Protein AF-J9F7F7-F1 (afdb_monomer)

Radius of gyration: 23.31 Å; Cα contacts (8 Å, |Δi|>4): 615; chains: 1; bounding box: 54×44×69 Å

Organism: Wuchereria bancrofti (NCBI:txid6293)

Nearest PDB structures (foldseek):
  7sxl-assembly1_A  TM=4.539E-01  e=1.192E+00  Plasmodium falciparum 3D7
  7sxq-assembly1_A  TM=4.021E-01  e=1.495E+00  Plasmodium falciparum 3D7
  7sxq-assembly2_B  TM=3.993E-01  e=1.874E+00  Plasmodium falciparum 3D7
  6pkh-assembly1_A-2  TM=1.827E-01  e=1.924E-02  Danio rerio

Structure (mmCIF, N/CA/C/O backbone):
data_AF-J9F7F7-F1
#
_entry.id   AF-J9F7F7-F1
#
loop_
_atom_site.group_PDB
_atom_site.id
_atom_site.type_symbol
_atom_site.label_atom_id
_atom_site.label_alt_id
_atom_site.label_comp_id
_atom_site.label_asym_id
_atom_site.label_entity_id
_atom_site.label_seq_id
_atom_site.pdbx_PDB_ins_code
_atom_site.Cartn_x
_atom_site.Cartn_y
_atom_site.Cartn_z
_atom_site.occupancy
_atom_site.B_iso_or_equiv
_atom_site.auth_seq_id
_atom_site.auth_comp_id
_atom_site.auth_asym_id
_atom_site.auth_atom_id
_atom_site.pdbx_PDB_model_num
ATOM 1 N N . MET A 1 1 ? 4.997 16.513 -24.352 1.00 60.19 1 MET A N 1
ATOM 2 C CA . MET A 1 1 ? 5.342 15.436 -25.310 1.00 60.19 1 MET A CA 1
ATOM 3 C C . MET A 1 1 ? 4.764 14.116 -24.810 1.00 60.19 1 MET A C 1
ATOM 5 O O . MET A 1 1 ? 4.708 13.943 -23.591 1.00 60.19 1 MET A O 1
ATOM 9 N N . PRO A 1 2 ? 4.278 13.230 -25.699 1.00 72.38 2 PRO A N 1
ATOM 10 C CA . PRO A 1 2 ? 3.840 11.895 -25.305 1.00 72.38 2 PRO A CA 1
ATOM 11 C C . PRO A 1 2 ? 5.013 11.086 -24.729 1.00 72.38 2 PRO A C 1
ATOM 13 O O . PRO A 1 2 ? 6.145 11.241 -25.184 1.00 72.38 2 PRO A O 1
ATOM 16 N N . ALA A 1 3 ? 4.758 10.266 -23.712 1.00 81.06 3 ALA A N 1
ATOM 17 C CA . ALA A 1 3 ? 5.740 9.363 -23.135 1.00 81.06 3 ALA A CA 1
ATOM 18 C C . ALA A 1 3 ? 6.091 8.273 -24.148 1.00 81.06 3 ALA A C 1
ATOM 20 O O . ALA A 1 3 ? 5.226 7.765 -24.864 1.00 81.06 3 ALA A O 1
ATOM 21 N N . GLN A 1 4 ? 7.371 7.925 -24.187 1.00 87.38 4 GLN A N 1
ATOM 22 C CA . GLN A 1 4 ? 7.884 6.824 -24.981 1.00 87.38 4 GLN A CA 1
ATOM 23 C C . GLN A 1 4 ? 8.602 5.875 -24.026 1.00 87.38 4 GLN A C 1
ATOM 25 O O . GLN A 1 4 ? 9.569 6.266 -23.371 1.00 87.38 4 GLN A O 1
ATOM 30 N N . CYS A 1 5 ? 8.086 4.657 -23.919 1.00 92.00 5 CYS A N 1
ATOM 31 C CA . CYS A 1 5 ? 8.563 3.638 -22.993 1.00 92.00 5 CYS A CA 1
ATOM 32 C C . CYS A 1 5 ? 9.352 2.574 -23.745 1.00 92.00 5 CYS A C 1
ATOM 34 O O . CYS A 1 5 ? 9.213 2.443 -24.960 1.00 92.00 5 CYS A O 1
ATOM 36 N N . TYR A 1 6 ? 10.189 1.829 -23.033 1.00 93.31 6 TYR A N 1
ATOM 37 C CA . TYR A 1 6 ? 11.060 0.825 -23.623 1.00 93.31 6 TYR A CA 1
ATOM 38 C C . TYR A 1 6 ? 10.629 -0.562 -23.161 1.00 93.31 6 TYR A C 1
ATOM 40 O O . TYR A 1 6 ? 10.553 -0.814 -21.962 1.00 93.31 6 TYR A O 1
ATOM 48 N N . ASN A 1 7 ? 10.360 -1.462 -24.100 1.00 94.12 7 ASN A N 1
ATOM 49 C CA . ASN A 1 7 ? 10.069 -2.856 -23.817 1.00 94.12 7 ASN A CA 1
ATOM 50 C C . ASN A 1 7 ? 11.403 -3.621 -23.697 1.00 94.12 7 ASN A C 1
ATOM 52 O O . ASN A 1 7 ? 12.124 -3.784 -24.684 1.00 94.12 7 ASN A O 1
ATOM 56 N N . PRO A 1 8 ? 11.769 -4.103 -22.496 1.00 93.44 8 PRO A N 1
ATOM 57 C CA . PRO A 1 8 ? 13.050 -4.761 -22.278 1.00 93.44 8 PRO A CA 1
ATOM 58 C C . PRO A 1 8 ? 13.093 -6.230 -22.721 1.00 93.44 8 PRO A C 1
ATOM 60 O O . PRO A 1 8 ? 14.155 -6.844 -22.605 1.00 93.44 8 PRO A O 1
ATOM 63 N N . ILE A 1 9 ? 11.969 -6.807 -23.163 1.00 92.81 9 ILE A N 1
ATOM 64 C CA . ILE A 1 9 ? 11.884 -8.193 -23.646 1.00 92.81 9 ILE A CA 1
ATOM 65 C C . ILE A 1 9 ? 12.299 -8.266 -25.116 1.00 92.81 9 ILE A C 1
ATOM 67 O O . ILE A 1 9 ? 13.125 -9.105 -25.470 1.00 92.81 9 ILE A O 1
ATOM 71 N N . ASP A 1 10 ? 11.746 -7.393 -25.957 1.00 92.19 10 ASP A N 1
ATOM 72 C CA . ASP A 1 10 ? 12.001 -7.378 -27.406 1.00 92.19 10 ASP A CA 1
ATOM 73 C C . ASP A 1 10 ? 12.904 -6.221 -27.862 1.00 92.19 10 ASP A C 1
ATOM 75 O O . ASP A 1 10 ? 13.366 -6.195 -29.003 1.00 92.19 10 ASP A O 1
ATOM 79 N N . GLY A 1 11 ? 13.203 -5.283 -26.964 1.00 90.62 11 GLY A N 1
ATOM 80 C CA . GLY A 1 11 ? 14.088 -4.157 -27.214 1.00 90.62 11 GLY A CA 1
ATOM 81 C C . GLY A 1 11 ? 13.460 -3.022 -28.022 1.00 90.62 11 GLY A C 1
ATOM 82 O O . GLY A 1 11 ? 14.196 -2.206 -28.587 1.00 90.62 11 GLY A O 1
ATOM 83 N N . THR A 1 12 ? 12.131 -2.960 -28.093 1.00 92.56 12 THR A N 1
ATOM 84 C CA . THR A 1 12 ? 11.389 -1.953 -28.861 1.00 92.56 12 THR A CA 1
ATOM 85 C C . THR A 1 12 ? 10.899 -0.787 -27.997 1.00 92.56 12 THR A C 1
ATOM 87 O O . THR A 1 12 ? 10.922 -0.831 -26.768 1.00 92.56 12 THR A O 1
ATOM 90 N N . MET A 1 13 ? 10.473 0.303 -28.643 1.00 92.38 13 MET A N 1
ATOM 91 C CA . MET A 1 13 ? 9.804 1.414 -27.962 1.00 92.38 13 MET A CA 1
ATOM 92 C C . MET A 1 13 ? 8.289 1.290 -28.130 1.00 92.38 13 MET A C 1
ATOM 94 O O . MET A 1 13 ? 7.817 1.080 -29.246 1.00 92.38 13 MET A O 1
ATOM 98 N N . TYR A 1 14 ? 7.531 1.531 -27.064 1.00 92.50 14 TYR A N 1
ATOM 99 C CA . TYR A 1 14 ? 6.069 1.529 -27.082 1.00 92.50 14 TYR A CA 1
ATOM 100 C C . TYR A 1 14 ? 5.491 2.840 -26.537 1.00 92.50 14 TYR A C 1
ATOM 102 O O . TYR A 1 14 ? 6.167 3.625 -25.860 1.00 92.50 14 TYR A O 1
ATOM 110 N N . LYS A 1 15 ? 4.224 3.097 -26.871 1.00 91.19 15 LYS A N 1
ATOM 111 C CA . LYS A 1 15 ? 3.458 4.230 -26.344 1.00 91.19 15 LYS A CA 1
ATOM 112 C C . LYS A 1 15 ? 2.452 3.698 -25.321 1.00 91.19 15 LYS A C 1
ATOM 114 O O . LYS A 1 15 ? 1.581 2.930 -25.719 1.00 91.19 15 LYS A O 1
ATOM 119 N N . PRO A 1 16 ? 2.570 4.074 -24.040 1.00 88.69 16 PRO A N 1
ATOM 120 C CA . PRO A 1 16 ? 1.633 3.647 -23.010 1.00 88.69 16 PRO A CA 1
ATOM 121 C C . PRO A 1 16 ? 0.297 4.380 -23.173 1.00 88.69 16 PRO A C 1
ATOM 123 O O . PRO A 1 16 ? 0.266 5.524 -23.640 1.00 88.69 16 PRO A O 1
ATOM 126 N N . GLU A 1 17 ? -0.790 3.759 -22.724 1.00 85.25 17 GLU A N 1
ATOM 127 C CA . GLU A 1 17 ? -2.143 4.323 -22.809 1.00 85.25 17 GLU A CA 1
ATOM 128 C C . GLU A 1 17 ? -2.267 5.628 -22.011 1.00 85.25 17 GLU A C 1
ATOM 130 O O . GLU A 1 17 ? -2.691 6.661 -22.532 1.00 85.25 17 GLU A O 1
ATOM 135 N N . HIS A 1 18 ? -1.786 5.620 -20.769 1.00 82.75 18 HIS A N 1
ATOM 136 C CA . HIS A 1 18 ? -1.907 6.751 -19.853 1.00 82.75 18 HIS A CA 1
ATOM 137 C C . HIS A 1 18 ? -0.733 7.741 -19.894 1.00 82.75 18 HIS A C 1
ATOM 139 O O . HIS A 1 18 ? -0.583 8.586 -19.015 1.00 82.75 18 HIS A O 1
ATOM 145 N N . ASN A 1 19 ? 0.083 7.714 -20.955 1.00 86.19 19 ASN A N 1
ATOM 146 C CA . ASN A 1 19 ? 1.124 8.720 -21.194 1.00 86.19 19 ASN A CA 1
ATOM 147 C C . ASN A 1 19 ? 2.210 8.803 -20.087 1.00 86.19 19 ASN A C 1
ATOM 149 O O . ASN A 1 19 ? 2.817 9.864 -19.892 1.00 86.19 19 ASN A O 1
ATOM 153 N N . TYR A 1 20 ? 2.476 7.685 -19.407 1.00 88.62 20 TYR A N 1
ATOM 154 C CA . TYR A 1 20 ? 3.574 7.446 -18.462 1.00 88.62 20 TYR A CA 1
ATOM 155 C C . TYR A 1 20 ? 4.046 5.987 -18.556 1.00 88.62 20 TYR A C 1
ATOM 157 O O . TYR A 1 20 ? 3.284 5.111 -18.971 1.00 88.62 20 TYR A O 1
ATOM 165 N N . CYS A 1 21 ? 5.293 5.712 -18.178 1.00 92.88 21 CYS A N 1
ATOM 166 C CA . CYS A 1 21 ? 5.809 4.343 -18.155 1.00 92.88 21 CYS A CA 1
ATOM 167 C C . CYS A 1 21 ? 5.777 3.787 -16.740 1.00 92.88 21 CYS A C 1
ATOM 169 O O . CYS A 1 21 ? 6.213 4.469 -15.809 1.00 92.88 21 CYS A O 1
ATOM 171 N N . ILE A 1 22 ? 5.335 2.539 -16.606 1.00 95.25 22 ILE A N 1
ATOM 172 C CA . ILE A 1 22 ? 5.314 1.821 -15.335 1.00 95.25 22 ILE A CA 1
ATOM 173 C C . ILE A 1 22 ? 6.191 0.582 -15.455 1.00 95.25 22 ILE A C 1
ATOM 175 O O . ILE A 1 22 ? 6.053 -0.170 -16.418 1.00 95.25 22 ILE A O 1
ATOM 179 N N . TYR A 1 23 ? 7.038 0.344 -14.455 1.00 95.88 23 TYR A N 1
ATOM 180 C CA . TYR A 1 23 ? 7.775 -0.910 -14.292 1.00 95.88 23 TYR A CA 1
ATOM 181 C C . TYR A 1 23 ? 7.614 -1.413 -12.862 1.00 95.88 23 TYR A C 1
ATOM 183 O O . TYR A 1 23 ? 7.630 -0.617 -11.925 1.00 95.88 23 TYR A O 1
ATOM 191 N N . GLY A 1 24 ? 7.477 -2.724 -12.678 1.00 96.06 24 GLY A N 1
ATOM 192 C CA . GLY A 1 24 ? 7.188 -3.299 -11.372 1.00 96.06 24 GLY A CA 1
ATOM 193 C C . GLY A 1 24 ? 7.775 -4.677 -11.137 1.00 96.06 24 GLY A C 1
ATOM 194 O O . GLY A 1 24 ? 7.974 -5.463 -12.066 1.00 96.06 24 GLY A O 1
ATOM 195 N N . ILE A 1 25 ? 8.029 -4.977 -9.868 1.00 95.25 25 ILE A N 1
ATOM 196 C CA . ILE A 1 25 ? 8.498 -6.281 -9.404 1.00 95.25 25 ILE A CA 1
ATOM 197 C C . ILE A 1 25 ? 7.753 -6.670 -8.130 1.00 95.25 25 ILE A C 1
ATOM 199 O O . ILE A 1 25 ? 7.662 -5.883 -7.187 1.00 95.25 25 ILE A O 1
ATOM 203 N N . LYS A 1 26 ? 7.214 -7.890 -8.092 1.00 93.44 26 LYS A N 1
ATOM 204 C CA . LYS A 1 26 ? 6.601 -8.418 -6.869 1.00 93.44 26 LYS A CA 1
ATOM 205 C C . LYS A 1 26 ? 7.670 -8.694 -5.818 1.00 93.44 26 LYS A C 1
ATOM 207 O O . LYS A 1 26 ? 8.781 -9.127 -6.148 1.00 93.44 26 LYS A O 1
ATOM 212 N N . TYR A 1 27 ? 7.323 -8.492 -4.558 1.00 88.94 27 TYR A N 1
ATOM 213 C CA . TYR A 1 27 ? 8.161 -8.862 -3.423 1.00 88.94 27 TYR A CA 1
ATOM 214 C C . TYR A 1 27 ? 7.318 -9.533 -2.344 1.00 88.94 27 TYR A C 1
ATOM 216 O O . TYR A 1 27 ? 6.095 -9.429 -2.338 1.00 88.94 27 TYR A O 1
ATOM 224 N N . TYR A 1 28 ? 7.975 -10.255 -1.443 1.00 80.94 28 TYR A N 1
ATOM 225 C CA . TYR A 1 28 ? 7.303 -10.951 -0.353 1.00 80.94 28 TYR A CA 1
ATOM 226 C C . TYR A 1 28 ? 7.587 -10.221 0.961 1.00 80.94 28 TYR A C 1
ATOM 228 O O . TYR A 1 28 ? 8.743 -10.058 1.335 1.00 80.94 28 TYR A O 1
ATOM 236 N N . HIS A 1 29 ? 6.555 -9.785 1.687 1.00 64.81 29 HIS A N 1
ATOM 237 C CA . HIS A 1 29 ? 6.748 -9.077 2.961 1.00 64.81 29 HIS A CA 1
ATOM 238 C C . HIS A 1 29 ? 7.463 -9.952 4.012 1.00 64.81 29 HIS A C 1
ATOM 240 O O . HIS A 1 29 ? 8.370 -9.492 4.702 1.00 64.81 29 HIS A O 1
ATOM 246 N N . ASN A 1 30 ? 7.107 -11.243 4.065 1.00 56.62 30 ASN A N 1
ATOM 247 C CA . ASN A 1 30 ? 7.560 -12.198 5.089 1.00 56.6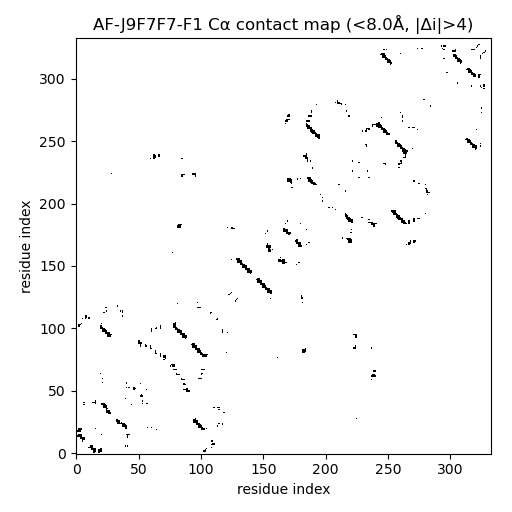2 30 ASN A CA 1
ATOM 248 C C . ASN A 1 30 ? 8.779 -13.042 4.680 1.00 56.62 30 ASN A C 1
ATOM 250 O O . ASN A 1 30 ? 9.234 -13.895 5.440 1.00 56.62 30 ASN A O 1
ATOM 254 N N . LYS A 1 31 ? 9.307 -12.847 3.468 1.00 54.06 31 LYS A N 1
ATOM 255 C CA . LYS A 1 31 ? 10.529 -13.500 2.984 1.00 54.06 31 LYS A CA 1
ATOM 256 C C . LYS A 1 31 ? 11.359 -12.435 2.297 1.00 54.06 31 LYS A C 1
ATOM 258 O O . LYS A 1 31 ? 10.861 -11.802 1.380 1.00 54.06 31 LYS A O 1
ATOM 263 N N . THR A 1 32 ? 12.617 -12.251 2.679 1.00 57.59 32 THR A N 1
ATOM 264 C CA . THR A 1 32 ? 13.562 -11.398 1.943 1.00 57.59 32 THR A CA 1
ATOM 265 C C . THR A 1 32 ? 13.728 -11.943 0.523 1.00 57.59 32 THR A C 1
ATOM 267 O O . THR A 1 32 ? 14.563 -12.802 0.255 1.00 57.59 32 THR A O 1
ATOM 270 N N . GLY A 1 33 ? 12.867 -11.505 -0.393 1.00 76.00 33 GLY A N 1
ATOM 271 C CA . GLY A 1 33 ? 12.731 -12.129 -1.696 1.00 76.00 33 GLY A CA 1
ATOM 272 C C . GLY A 1 33 ? 11.882 -11.302 -2.646 1.00 76.00 33 GLY A C 1
ATOM 273 O O . GLY A 1 33 ? 10.877 -10.701 -2.271 1.00 76.00 33 GLY A O 1
ATOM 274 N N . PHE A 1 34 ? 12.307 -11.312 -3.901 1.00 87.88 34 PHE A N 1
ATOM 275 C CA . PHE A 1 34 ? 11.604 -10.713 -5.024 1.00 87.88 34 PHE A CA 1
ATOM 276 C C . PHE A 1 34 ? 11.243 -11.810 -6.009 1.00 87.88 34 PHE A C 1
ATOM 278 O O . PHE A 1 34 ? 11.997 -12.775 -6.157 1.00 87.88 34 PHE A O 1
ATOM 285 N N . ASP A 1 35 ? 10.143 -11.624 -6.725 1.00 88.56 35 ASP A N 1
ATOM 286 C CA . ASP A 1 35 ? 9.863 -12.450 -7.889 1.00 88.56 35 ASP A CA 1
ATOM 287 C C . ASP A 1 35 ? 10.886 -12.169 -9.009 1.00 88.56 35 ASP A C 1
ATOM 289 O O . ASP A 1 35 ? 11.565 -11.136 -9.057 1.00 88.56 35 ASP A O 1
ATOM 293 N N . ASN A 1 36 ? 11.010 -13.118 -9.925 1.00 88.75 36 ASN A N 1
ATOM 294 C CA . ASN A 1 36 ? 11.801 -13.030 -11.138 1.00 88.75 36 ASN A CA 1
ATOM 295 C C . ASN A 1 36 ? 10.965 -12.554 -12.330 1.00 88.75 36 ASN A C 1
ATOM 297 O O . ASN A 1 36 ? 11.409 -12.710 -13.460 1.00 88.75 36 ASN A O 1
ATOM 301 N N . VAL A 1 37 ? 9.784 -11.979 -12.124 1.00 94.06 37 VAL A N 1
ATOM 302 C CA . VAL A 1 37 ? 8.975 -11.384 -13.194 1.00 94.06 37 VAL A CA 1
ATOM 303 C C . VAL A 1 37 ? 9.106 -9.864 -13.143 1.00 94.06 37 VAL A C 1
ATOM 305 O O . VAL A 1 37 ? 9.020 -9.260 -12.076 1.00 94.06 37 VAL A O 1
ATOM 308 N N . LEU A 1 38 ? 9.358 -9.254 -14.305 1.00 95.94 38 LEU A N 1
ATOM 309 C CA . LEU A 1 38 ? 9.313 -7.804 -14.485 1.00 95.94 38 LEU A CA 1
ATOM 310 C C . LEU A 1 38 ? 8.017 -7.471 -15.214 1.00 95.94 38 LEU A C 1
ATOM 312 O O . LEU A 1 38 ? 7.840 -7.910 -16.346 1.00 95.94 38 LEU A O 1
ATOM 316 N N . TYR A 1 39 ? 7.172 -6.673 -14.582 1.00 96.75 39 TYR A N 1
ATOM 317 C CA . TYR A 1 39 ? 5.938 -6.167 -15.167 1.00 96.75 39 TYR A CA 1
ATOM 318 C C . TYR A 1 39 ? 6.182 -4.773 -15.733 1.00 96.75 39 TYR A C 1
ATOM 320 O O . TYR A 1 39 ? 6.929 -3.993 -15.139 1.00 96.75 39 TYR A O 1
ATOM 328 N N . PHE A 1 40 ? 5.556 -4.455 -16.861 1.00 95.75 40 PHE A N 1
ATOM 329 C CA . PHE A 1 40 ? 5.575 -3.117 -17.443 1.00 95.75 40 PHE A CA 1
ATOM 330 C C . PHE A 1 40 ? 4.336 -2.896 -18.311 1.00 95.75 40 PHE A C 1
ATOM 332 O O . PHE A 1 40 ? 3.819 -3.850 -18.884 1.00 95.75 40 PHE A O 1
ATOM 339 N N . ASN A 1 41 ? 3.844 -1.658 -18.387 1.00 95.00 41 ASN A N 1
ATOM 340 C CA . ASN A 1 41 ? 2.543 -1.312 -18.984 1.00 95.00 41 ASN A CA 1
ATOM 341 C C . ASN A 1 41 ? 2.538 -1.260 -20.527 1.00 95.00 41 ASN A C 1
ATOM 343 O O . ASN A 1 41 ? 1.976 -0.349 -21.132 1.00 95.00 41 ASN A O 1
ATOM 347 N N . ASP A 1 42 ? 3.203 -2.218 -21.173 1.00 93.81 42 ASP A N 1
ATOM 348 C CA . ASP A 1 42 ? 3.068 -2.436 -22.614 1.00 93.81 42 ASP A CA 1
ATOM 349 C C . ASP A 1 42 ? 1.815 -3.285 -22.881 1.00 93.81 42 ASP A C 1
ATOM 351 O O . ASP A 1 42 ? 1.611 -4.332 -22.259 1.00 93.81 42 ASP A O 1
ATOM 355 N N . GLN A 1 43 ? 0.982 -2.859 -23.830 1.00 88.81 43 GLN A N 1
ATOM 356 C CA . GLN A 1 43 ? -0.194 -3.617 -24.262 1.00 88.81 43 GLN A CA 1
ATOM 357 C C . GLN A 1 43 ? 0.192 -4.968 -24.888 1.00 88.81 43 GLN A C 1
ATOM 359 O O . GLN A 1 43 ? -0.572 -5.928 -24.789 1.00 88.81 43 GLN A O 1
ATOM 364 N N . ASN A 1 44 ? 1.388 -5.061 -25.482 1.00 90.75 44 ASN A N 1
ATOM 365 C CA . ASN A 1 44 ? 1.917 -6.289 -26.081 1.00 90.75 44 ASN A CA 1
ATOM 366 C C . ASN A 1 44 ? 2.624 -7.210 -25.075 1.00 90.75 44 ASN A C 1
ATOM 368 O O . ASN A 1 44 ? 3.022 -8.319 -25.437 1.00 90.75 44 ASN A O 1
ATOM 372 N N . TYR A 1 45 ? 2.797 -6.784 -23.818 1.00 93.44 45 TYR A N 1
ATOM 373 C CA . TYR A 1 45 ? 3.344 -7.654 -22.781 1.00 93.44 45 TYR A CA 1
ATOM 374 C C . TYR A 1 45 ? 2.447 -8.899 -22.622 1.00 93.44 45 TYR A C 1
ATOM 376 O O . TYR A 1 45 ? 1.220 -8.782 -22.699 1.00 93.44 45 TYR A O 1
ATOM 384 N N . PRO A 1 46 ? 3.006 -10.108 -22.409 1.00 93.31 46 PRO A N 1
ATOM 385 C CA . PRO A 1 46 ? 2.239 -11.354 -22.342 1.00 93.31 46 PRO A CA 1
ATOM 386 C C . PRO A 1 46 ? 1.437 -11.486 -21.033 1.00 93.31 46 PRO A C 1
ATOM 388 O O . PRO A 1 46 ? 1.635 -12.417 -20.253 1.00 93.31 46 PRO A O 1
ATOM 391 N N . TRP A 1 47 ? 0.489 -10.573 -20.801 1.00 94.06 47 TRP A N 1
ATOM 392 C CA . TRP A 1 47 ? -0.370 -10.499 -19.615 1.00 94.06 47 TRP A CA 1
ATOM 393 C C . TRP A 1 47 ? -1.141 -11.796 -19.356 1.00 94.06 47 TRP A C 1
ATOM 395 O O . TRP A 1 47 ? -1.320 -12.184 -18.209 1.00 94.06 47 TRP A O 1
ATOM 405 N N . HIS A 1 48 ? -1.535 -12.506 -20.416 1.00 91.94 48 HIS A N 1
ATOM 406 C CA . HIS A 1 48 ? -2.240 -13.789 -20.325 1.00 91.94 48 HIS A CA 1
ATOM 407 C C . HIS A 1 48 ? -1.413 -14.909 -19.668 1.00 91.94 48 HIS A C 1
ATOM 409 O O . HIS A 1 48 ? -1.983 -15.903 -19.228 1.00 91.94 48 HIS A O 1
ATOM 415 N N . GLN A 1 49 ? -0.085 -14.769 -19.609 1.00 92.69 49 GLN A N 1
ATOM 416 C CA . GLN A 1 49 ? 0.819 -15.734 -18.970 1.00 92.69 49 GLN A CA 1
ATOM 417 C C . GLN A 1 49 ? 1.132 -15.369 -17.517 1.00 92.69 49 GLN A C 1
ATOM 419 O O . GLN A 1 49 ? 1.838 -16.114 -16.841 1.00 92.69 49 GLN A O 1
ATOM 424 N N . GLN A 1 50 ? 0.654 -14.216 -17.047 1.00 94.38 50 GLN A N 1
ATOM 425 C CA . GLN A 1 50 ? 0.965 -13.698 -15.724 1.00 94.38 50 GLN A CA 1
ATOM 426 C C . GLN A 1 50 ? -0.217 -13.834 -14.766 1.00 94.38 50 GLN A C 1
ATOM 428 O O . GLN A 1 50 ? -1.375 -13.961 -15.156 1.00 94.38 50 GLN A O 1
ATOM 433 N N . ASP A 1 51 ? 0.090 -13.769 -13.476 1.00 93.25 51 ASP A N 1
ATOM 434 C CA . ASP A 1 51 ? -0.891 -13.773 -12.392 1.00 93.25 51 ASP A CA 1
ATOM 435 C C . ASP A 1 51 ? -1.499 -12.392 -12.111 1.00 93.25 51 ASP A C 1
ATOM 437 O O . ASP A 1 51 ? -2.355 -12.275 -11.245 1.00 93.25 51 ASP A O 1
ATOM 441 N N . ILE A 1 52 ? -1.082 -11.351 -12.831 1.00 94.81 52 ILE A N 1
ATOM 442 C CA . ILE A 1 52 ? -1.575 -9.976 -12.714 1.00 94.81 52 ILE A CA 1
ATOM 443 C C . ILE A 1 52 ? -2.103 -9.542 -14.081 1.00 94.81 52 ILE A C 1
ATOM 445 O O . ILE A 1 52 ? -1.481 -9.825 -15.101 1.00 94.81 52 ILE A O 1
ATOM 449 N N . THR A 1 53 ? -3.230 -8.829 -14.104 1.00 94.75 53 THR A N 1
ATOM 450 C CA . THR A 1 53 ? -3.780 -8.249 -15.338 1.00 94.75 53 THR A CA 1
ATOM 451 C C . THR A 1 53 ? -3.199 -6.861 -15.609 1.00 94.75 53 THR A C 1
ATOM 453 O O . THR A 1 53 ? -2.837 -6.149 -14.672 1.00 94.75 53 THR A O 1
ATOM 456 N N . HIS A 1 54 ? -3.187 -6.437 -16.878 1.00 94.56 54 HIS A N 1
ATOM 457 C CA . HIS A 1 54 ? -2.774 -5.079 -17.260 1.00 94.56 54 HIS A CA 1
ATOM 458 C C . HIS A 1 54 ? -3.525 -4.006 -16.455 1.00 94.56 54 HIS A C 1
ATOM 460 O O . HIS A 1 54 ? -2.920 -3.112 -15.873 1.00 94.56 54 HIS A O 1
ATOM 466 N N . LYS A 1 55 ? -4.848 -4.170 -16.336 1.00 93.56 55 LYS A N 1
ATOM 467 C CA . LYS A 1 55 ? -5.728 -3.239 -15.625 1.00 93.56 55 LYS A CA 1
ATOM 468 C C . LYS A 1 55 ? -5.389 -3.116 -14.141 1.00 93.56 55 LYS A C 1
ATOM 470 O O . LYS A 1 55 ? -5.325 -2.004 -13.631 1.00 93.56 55 LYS A O 1
ATOM 475 N N . GLU A 1 56 ? -5.193 -4.232 -13.434 1.00 94.25 56 GLU A N 1
ATOM 476 C CA . GLU A 1 56 ? -4.833 -4.167 -12.010 1.00 94.25 56 GLU A CA 1
ATOM 477 C C . GLU A 1 56 ? -3.422 -3.595 -11.813 1.00 94.25 56 GLU A C 1
ATOM 479 O O . GLU A 1 56 ? -3.184 -2.905 -10.824 1.00 94.25 56 G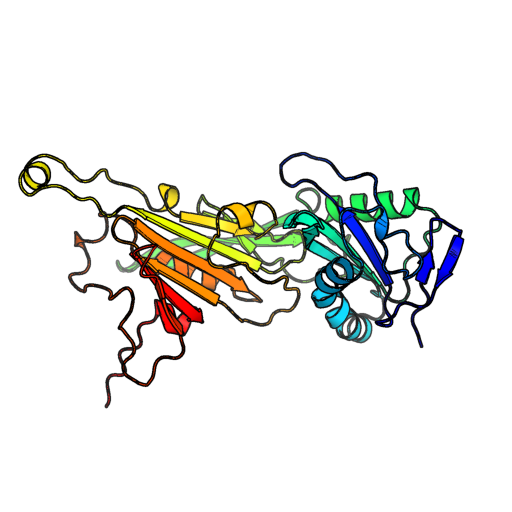LU A O 1
ATOM 484 N N . PHE A 1 57 ? -2.506 -3.810 -12.765 1.00 95.00 57 PHE A N 1
ATOM 485 C CA . PHE A 1 57 ? -1.160 -3.235 -12.724 1.00 95.00 57 PHE A CA 1
ATOM 486 C C . PHE A 1 57 ? -1.169 -1.710 -12.853 1.00 95.00 57 PHE A C 1
ATOM 488 O O . PHE A 1 57 ? -0.555 -1.020 -12.036 1.00 95.00 57 PHE A O 1
ATOM 495 N N . GLU A 1 58 ? -1.903 -1.177 -13.829 1.00 93.12 58 GLU A N 1
ATOM 496 C CA . GLU A 1 58 ? -2.042 0.272 -13.998 1.00 93.12 58 GLU A CA 1
ATOM 497 C C . GLU A 1 58 ? -2.825 0.907 -12.848 1.00 93.12 58 GLU A C 1
ATOM 499 O O . GLU A 1 58 ? -2.385 1.912 -12.295 1.00 93.12 58 GLU A O 1
ATOM 504 N N . LYS A 1 59 ? -3.923 0.278 -12.411 1.00 92.44 59 LYS A N 1
ATOM 505 C CA . LYS A 1 59 ? -4.710 0.725 -11.253 1.00 92.44 59 LYS A CA 1
ATOM 506 C C . LYS A 1 59 ? -3.873 0.809 -9.984 1.00 92.44 59 LYS A C 1
ATOM 508 O O . LYS A 1 59 ? -4.045 1.756 -9.223 1.00 92.44 59 LYS A O 1
ATOM 513 N N . ALA A 1 60 ? -2.989 -0.165 -9.747 1.00 92.12 60 ALA A N 1
ATOM 514 C CA . ALA A 1 60 ? -2.064 -0.087 -8.630 1.00 92.12 60 ALA A CA 1
ATOM 515 C C . ALA A 1 60 ? -1.205 1.169 -8.786 1.00 92.12 60 ALA A C 1
ATOM 517 O O . ALA A 1 60 ? -1.261 2.032 -7.927 1.00 92.12 60 ALA A O 1
ATOM 518 N N . ALA A 1 61 ? -0.479 1.319 -9.899 1.00 91.50 61 ALA A N 1
ATOM 519 C CA . ALA A 1 61 ? 0.457 2.424 -10.142 1.00 91.50 61 ALA A CA 1
ATOM 520 C C . ALA A 1 61 ? -0.165 3.830 -10.228 1.00 91.50 61 ALA A C 1
ATOM 522 O O . ALA A 1 61 ? 0.551 4.816 -10.042 1.00 91.50 61 ALA A O 1
ATOM 523 N N . GLN A 1 62 ? -1.463 3.932 -10.503 1.00 89.50 62 GLN A N 1
ATOM 524 C CA . GLN A 1 62 ? -2.139 5.189 -10.808 1.00 89.50 62 GLN A CA 1
ATOM 525 C C . GLN A 1 62 ? -1.940 6.293 -9.751 1.00 89.50 62 GLN A C 1
ATOM 527 O O . GLN A 1 62 ? -1.509 7.375 -10.149 1.00 89.50 62 GLN A O 1
ATOM 532 N N . PRO A 1 63 ? -2.125 6.062 -8.432 1.00 86.69 63 PRO A N 1
ATOM 533 C CA . PRO A 1 63 ? -1.937 7.112 -7.430 1.00 86.69 63 PRO A CA 1
ATOM 534 C C . PRO A 1 63 ? -0.523 7.708 -7.429 1.00 86.69 63 PRO A C 1
ATOM 536 O O . PRO A 1 63 ? -0.363 8.891 -7.152 1.00 86.69 63 PRO A O 1
ATOM 539 N N . LEU A 1 64 ? 0.503 6.912 -7.761 1.00 86.19 64 LEU A N 1
ATOM 540 C CA . LEU A 1 64 ? 1.875 7.405 -7.912 1.00 86.19 64 LEU A CA 1
ATOM 541 C C . LEU A 1 64 ? 2.039 8.222 -9.200 1.00 86.19 64 LEU A C 1
ATOM 543 O O . LEU A 1 64 ? 2.688 9.267 -9.213 1.00 86.19 64 LEU A O 1
ATOM 547 N N . CYS A 1 65 ? 1.501 7.712 -10.306 1.00 87.25 65 CYS A N 1
ATOM 548 C CA . CYS A 1 65 ? 1.663 8.318 -11.621 1.00 87.25 65 CYS A CA 1
ATOM 549 C C . CYS A 1 65 ? 0.902 9.638 -11.776 1.00 87.25 65 CYS A C 1
ATOM 551 O O . CYS A 1 65 ? 1.383 10.525 -12.483 1.00 87.25 65 CYS A O 1
ATOM 553 N N . ASP A 1 66 ? -0.237 9.790 -11.101 1.00 84.31 66 ASP A N 1
ATOM 554 C CA . ASP A 1 66 ? -1.000 11.040 -11.078 1.00 84.31 66 ASP A CA 1
ATOM 555 C C . ASP A 1 66 ? -0.163 12.182 -10.466 1.00 84.31 66 ASP A C 1
ATOM 557 O O . ASP A 1 66 ? -0.150 13.303 -10.983 1.00 84.31 66 ASP A O 1
ATOM 561 N N . ASP A 1 67 ? 0.639 11.875 -9.441 1.00 78.19 67 ASP A N 1
ATOM 562 C CA . ASP A 1 67 ? 1.509 12.846 -8.769 1.00 78.19 67 ASP A CA 1
ATOM 563 C C . ASP A 1 67 ? 2.796 13.157 -9.556 1.00 78.19 67 ASP A C 1
ATOM 565 O O . ASP A 1 67 ? 3.420 14.198 -9.331 1.00 78.19 67 ASP A O 1
ATOM 569 N N . LEU A 1 68 ? 3.181 12.322 -10.533 1.00 77.56 68 LEU A N 1
ATOM 570 C CA . LEU A 1 68 ? 4.375 12.533 -11.367 1.00 77.56 68 LEU A CA 1
ATOM 571 C C . LEU A 1 68 ? 4.321 13.870 -12.118 1.00 77.56 68 LEU A C 1
ATOM 573 O O . LEU A 1 68 ? 5.344 14.537 -12.268 1.00 77.56 68 LEU A O 1
ATOM 577 N N . GLY A 1 69 ? 3.133 14.279 -12.577 1.00 69.56 69 GLY A N 1
ATOM 578 C CA . GLY A 1 69 ? 2.946 15.552 -13.278 1.00 69.56 69 GLY A CA 1
ATOM 579 C C . GLY A 1 69 ? 3.227 16.765 -12.389 1.00 69.56 69 GLY A C 1
ATOM 580 O O . GLY A 1 69 ? 3.859 17.720 -12.838 1.00 69.56 69 GLY A O 1
ATOM 581 N N . ILE A 1 70 ? 2.809 16.698 -11.123 1.00 69.81 70 ILE A N 1
ATOM 582 C CA . ILE A 1 70 ? 3.056 17.736 -10.114 1.00 69.81 70 ILE A CA 1
ATOM 583 C C . ILE A 1 70 ? 4.540 17.733 -9.725 1.00 69.81 70 ILE A C 1
ATOM 585 O O . ILE A 1 70 ? 5.183 18.784 -9.695 1.00 69.81 70 ILE A O 1
ATOM 589 N N . TYR A 1 71 ? 5.113 16.548 -9.496 1.00 66.25 71 TYR A N 1
ATOM 590 C CA . TYR A 1 71 ? 6.518 16.395 -9.115 1.00 66.25 71 TYR A CA 1
ATOM 591 C C . TYR A 1 71 ? 7.477 16.923 -10.183 1.00 66.25 71 TYR A C 1
ATOM 593 O O . TYR A 1 71 ? 8.399 17.664 -9.852 1.00 66.25 71 TYR A O 1
ATOM 601 N N . ALA A 1 72 ? 7.236 16.606 -11.458 1.00 63.66 72 ALA A N 1
ATOM 602 C CA . ALA A 1 72 ? 8.075 17.058 -12.568 1.00 63.66 72 ALA A CA 1
ATOM 603 C C . ALA A 1 72 ? 8.053 18.588 -12.748 1.00 63.66 72 ALA A C 1
ATOM 605 O O . ALA A 1 72 ? 9.028 19.171 -13.224 1.00 63.66 72 ALA A O 1
ATOM 606 N N . GLN A 1 73 ? 6.956 19.253 -12.363 1.00 63.72 73 GLN A N 1
ATOM 607 C CA . GLN A 1 73 ? 6.849 20.715 -12.392 1.00 63.72 73 GLN A CA 1
ATOM 608 C C . GLN A 1 73 ? 7.607 21.378 -11.236 1.00 63.72 73 GLN A C 1
ATOM 610 O O . GLN A 1 73 ? 8.252 22.404 -11.443 1.00 63.72 73 GLN A O 1
ATOM 615 N N . LEU A 1 74 ? 7.540 20.798 -10.034 1.00 61.81 74 LEU A N 1
ATOM 616 C CA . LEU A 1 74 ? 8.182 21.342 -8.831 1.00 61.81 74 LEU A CA 1
ATOM 617 C C . LEU A 1 74 ? 9.675 21.005 -8.749 1.00 61.81 74 LEU A C 1
ATOM 619 O O . LEU A 1 74 ? 10.460 21.790 -8.226 1.00 61.81 74 LEU A O 1
ATOM 623 N N . ASN A 1 75 ? 10.071 19.856 -9.292 1.00 58.78 75 ASN A N 1
ATOM 624 C CA . ASN A 1 75 ? 11.433 19.355 -9.273 1.00 58.78 75 ASN A CA 1
ATOM 625 C C . ASN A 1 75 ? 11.857 18.919 -10.679 1.00 58.78 75 ASN A C 1
ATOM 627 O O . ASN A 1 75 ? 11.806 17.740 -11.026 1.00 58.78 75 ASN A O 1
ATOM 631 N N . SER A 1 76 ? 12.356 19.867 -11.473 1.00 50.94 76 SER A N 1
ATOM 632 C CA . SER A 1 76 ? 12.772 19.654 -12.872 1.00 50.94 76 SER A CA 1
ATOM 633 C C . SER A 1 76 ? 13.851 18.576 -13.088 1.00 50.94 76 SER A C 1
ATOM 635 O O . SER A 1 76 ? 14.117 18.189 -14.226 1.00 50.94 76 SER A O 1
ATOM 637 N N . GLN A 1 77 ? 14.473 18.080 -12.012 1.00 56.53 77 GLN A N 1
ATOM 638 C CA . GLN A 1 77 ? 15.482 17.019 -12.030 1.00 56.53 77 GLN A CA 1
ATOM 639 C C . GLN A 1 77 ? 14.913 15.607 -11.782 1.00 56.53 77 GLN A C 1
ATOM 641 O O . GLN A 1 77 ? 15.576 14.635 -12.147 1.00 56.53 77 GLN A O 1
ATOM 646 N N . TYR A 1 78 ? 13.703 15.464 -11.217 1.00 61.19 78 TYR A N 1
ATOM 647 C CA . TYR A 1 78 ? 13.121 14.162 -10.850 1.00 61.19 78 TYR A CA 1
ATOM 648 C C . TYR A 1 78 ? 11.893 13.848 -11.703 1.00 61.19 78 TYR A C 1
ATOM 650 O O . TYR A 1 78 ? 10.797 14.346 -11.482 1.00 61.19 78 TYR A O 1
ATOM 658 N N . ASN A 1 79 ? 12.100 12.970 -12.683 1.00 71.25 79 ASN A N 1
ATOM 659 C CA . ASN A 1 79 ? 11.080 12.500 -13.622 1.00 71.25 79 ASN A CA 1
ATOM 660 C C . ASN A 1 79 ? 10.707 11.032 -13.379 1.00 71.25 79 ASN A C 1
ATOM 662 O O . ASN A 1 79 ? 10.271 10.319 -14.283 1.00 71.25 79 ASN A O 1
ATOM 666 N N . THR A 1 80 ? 10.976 10.535 -12.178 1.00 80.94 80 THR A N 1
ATOM 667 C CA . THR A 1 80 ? 10.769 9.148 -11.781 1.00 80.94 80 THR A CA 1
ATOM 668 C C . THR A 1 80 ? 10.327 9.131 -10.329 1.00 80.94 80 THR A C 1
ATOM 670 O O . THR A 1 80 ? 10.896 9.836 -9.508 1.00 80.94 80 THR A O 1
ATOM 673 N N . LEU A 1 81 ? 9.313 8.332 -10.028 1.00 84.62 81 LEU A N 1
ATOM 674 C CA . LEU A 1 81 ? 8.808 8.099 -8.685 1.00 84.62 81 LEU A CA 1
ATOM 675 C C . LEU A 1 81 ? 8.789 6.599 -8.418 1.00 84.62 81 LEU A C 1
ATOM 677 O O . LEU A 1 81 ? 8.616 5.799 -9.339 1.00 84.62 81 LEU A O 1
ATOM 681 N N . TYR A 1 82 ? 8.953 6.226 -7.153 1.00 86.75 82 TYR A N 1
ATOM 682 C CA . TYR A 1 82 ? 8.940 4.838 -6.704 1.00 86.75 82 TYR A CA 1
ATOM 683 C C . TYR A 1 82 ? 8.016 4.688 -5.509 1.00 86.75 82 TYR A C 1
ATOM 685 O O . TYR A 1 82 ? 8.035 5.534 -4.612 1.00 86.75 82 TYR A O 1
ATOM 693 N N . TYR A 1 83 ? 7.277 3.586 -5.457 1.00 86.69 83 TYR A N 1
ATOM 694 C CA . TYR A 1 83 ? 6.445 3.260 -4.306 1.00 86.69 83 TYR A CA 1
ATOM 695 C C . TYR A 1 83 ? 6.089 1.766 -4.271 1.00 86.69 83 TYR A C 1
ATOM 697 O O . TYR A 1 83 ? 6.273 1.059 -5.264 1.00 86.69 83 TYR A O 1
ATOM 705 N N . ALA A 1 84 ? 5.608 1.262 -3.134 1.00 88.62 84 ALA A N 1
ATOM 706 C CA . ALA A 1 84 ? 5.023 -0.076 -3.059 1.00 88.62 84 ALA A CA 1
ATOM 707 C C . ALA A 1 84 ? 3.500 -0.019 -3.002 1.00 88.62 84 ALA A C 1
ATOM 709 O O . ALA A 1 84 ? 2.926 0.860 -2.375 1.00 88.62 84 ALA A O 1
ATOM 710 N N . ALA A 1 85 ? 2.859 -1.015 -3.588 1.00 90.50 85 ALA A N 1
ATOM 711 C CA . ALA A 1 85 ? 1.425 -1.235 -3.529 1.00 90.50 85 ALA A CA 1
ATOM 712 C C . ALA A 1 85 ? 1.127 -2.707 -3.287 1.00 90.50 85 ALA A C 1
ATOM 714 O O . ALA A 1 85 ? 1.990 -3.564 -3.458 1.00 90.50 85 ALA A O 1
ATOM 715 N N . TRP A 1 86 ? -0.128 -2.998 -2.976 1.00 89.75 86 TRP A N 1
ATOM 716 C CA . TRP A 1 86 ? -0.695 -4.324 -3.169 1.00 89.75 86 TRP A CA 1
ATOM 717 C C . TRP A 1 86 ? -1.421 -4.393 -4.512 1.00 89.75 86 TRP A C 1
ATOM 719 O O . TRP A 1 86 ? -1.927 -3.399 -5.030 1.00 89.75 86 TRP A O 1
ATOM 729 N N . ILE A 1 87 ? -1.510 -5.589 -5.073 1.00 91.56 87 ILE A N 1
ATOM 730 C CA . ILE A 1 87 ? -2.177 -5.835 -6.344 1.00 91.56 87 ILE A CA 1
ATOM 731 C C . ILE A 1 87 ? -2.982 -7.124 -6.284 1.00 91.56 87 ILE A C 1
ATOM 733 O O . ILE A 1 87 ? -2.522 -8.125 -5.730 1.00 91.56 87 ILE A O 1
ATOM 737 N N . MET A 1 88 ? -4.188 -7.092 -6.851 1.00 91.38 88 MET A N 1
ATOM 738 C CA . MET A 1 88 ? -5.042 -8.268 -6.956 1.00 91.38 88 MET A CA 1
ATOM 739 C C . MET A 1 88 ? -4.569 -9.158 -8.109 1.00 91.38 88 MET A C 1
ATOM 741 O O . MET A 1 88 ? -4.381 -8.702 -9.240 1.00 91.38 88 MET A O 1
ATOM 745 N N . THR A 1 89 ? -4.381 -10.440 -7.818 1.00 92.50 89 THR A N 1
ATOM 746 C CA . THR A 1 89 ? -4.022 -11.457 -8.802 1.00 92.50 89 THR A CA 1
ATOM 747 C C . THR A 1 89 ? -5.258 -12.009 -9.507 1.00 92.50 89 THR A C 1
ATOM 749 O O . THR A 1 89 ? -6.384 -11.899 -9.021 1.00 92.50 89 THR A O 1
ATOM 752 N N . THR A 1 90 ? -5.055 -12.714 -10.616 1.00 92.75 90 THR A N 1
ATOM 753 C CA . THR A 1 90 ? -6.110 -13.457 -11.324 1.00 92.75 90 THR A CA 1
ATOM 754 C C . THR A 1 90 ? -6.735 -14.582 -10.492 1.00 92.75 90 THR A C 1
ATOM 756 O O . THR A 1 90 ? -7.775 -15.113 -10.871 1.00 92.75 90 THR A O 1
ATOM 759 N N . LYS A 1 91 ? -6.132 -14.939 -9.349 1.00 92.69 91 LYS A N 1
ATOM 760 C CA . LYS A 1 91 ? -6.670 -15.904 -8.378 1.00 92.69 91 LYS A CA 1
ATOM 761 C C . LYS A 1 91 ? -7.425 -15.240 -7.220 1.00 92.69 91 LYS A C 1
ATOM 763 O O . LYS A 1 91 ? -7.704 -15.915 -6.235 1.00 92.69 91 LYS A O 1
ATOM 768 N N . ASN A 1 92 ? -7.733 -13.943 -7.313 1.00 88.25 92 ASN A N 1
ATOM 769 C CA . ASN A 1 92 ? -8.356 -13.150 -6.245 1.00 88.25 92 ASN A CA 1
ATOM 770 C C . ASN A 1 92 ? -7.554 -13.161 -4.931 1.00 88.25 92 ASN A C 1
ATOM 772 O O . ASN A 1 92 ? -8.119 -13.101 -3.842 1.00 88.25 92 ASN A O 1
ATOM 776 N N . THR A 1 93 ? -6.227 -13.242 -5.031 1.00 89.00 93 THR A N 1
ATOM 777 C CA . THR A 1 93 ? -5.314 -13.048 -3.896 1.00 89.00 93 THR A CA 1
ATOM 778 C C . THR A 1 93 ? -4.596 -11.713 -4.037 1.00 89.00 93 THR A C 1
ATOM 780 O O . THR A 1 93 ? -4.533 -11.168 -5.136 1.00 89.00 93 THR A O 1
ATOM 783 N N . TYR A 1 94 ? -4.012 -11.201 -2.957 1.00 88.25 94 TYR A N 1
ATOM 784 C CA . TYR A 1 94 ? -3.228 -9.969 -2.995 1.00 88.25 94 TYR A CA 1
ATOM 785 C C . TYR A 1 94 ? -1.743 -10.266 -2.845 1.00 88.25 94 TYR A C 1
ATOM 787 O O . TYR A 1 94 ? -1.347 -11.082 -2.015 1.00 88.25 94 TYR A O 1
ATOM 795 N N . ASN A 1 95 ? -0.934 -9.596 -3.659 1.00 89.88 95 ASN A N 1
ATOM 796 C CA . ASN A 1 95 ? 0.522 -9.623 -3.576 1.00 89.88 95 ASN A CA 1
ATOM 797 C C . ASN A 1 95 ? 1.046 -8.202 -3.424 1.00 89.88 95 ASN A C 1
ATOM 799 O O . ASN A 1 95 ? 0.444 -7.269 -3.951 1.00 89.88 95 ASN A O 1
ATOM 803 N N . ASP A 1 96 ? 2.199 -8.043 -2.782 1.00 90.81 96 ASP A N 1
ATOM 804 C CA . ASP A 1 96 ? 2.899 -6.768 -2.797 1.00 90.81 96 ASP A CA 1
ATOM 805 C C . ASP A 1 96 ? 3.730 -6.608 -4.076 1.00 90.81 96 ASP A C 1
ATOM 807 O O . ASP A 1 96 ? 4.373 -7.542 -4.571 1.00 90.81 96 ASP A O 1
ATOM 811 N N . ILE A 1 97 ? 3.739 -5.390 -4.604 1.00 93.12 97 ILE A N 1
ATOM 812 C CA . ILE A 1 97 ? 4.479 -4.998 -5.792 1.00 93.12 97 ILE A CA 1
ATOM 813 C C . ILE A 1 97 ? 5.192 -3.674 -5.550 1.00 93.12 97 ILE A C 1
ATOM 815 O O . ILE A 1 97 ? 4.620 -2.716 -5.037 1.00 93.12 97 ILE A O 1
ATOM 819 N N . PHE A 1 98 ? 6.468 -3.620 -5.912 1.00 93.25 98 PHE A N 1
ATOM 820 C CA . PHE A 1 98 ? 7.231 -2.382 -5.926 1.00 93.25 98 PHE A CA 1
ATOM 821 C C . PHE A 1 98 ? 7.255 -1.836 -7.345 1.00 93.25 98 PHE A C 1
ATOM 823 O O . PHE A 1 98 ? 7.617 -2.554 -8.280 1.00 93.25 98 PHE A O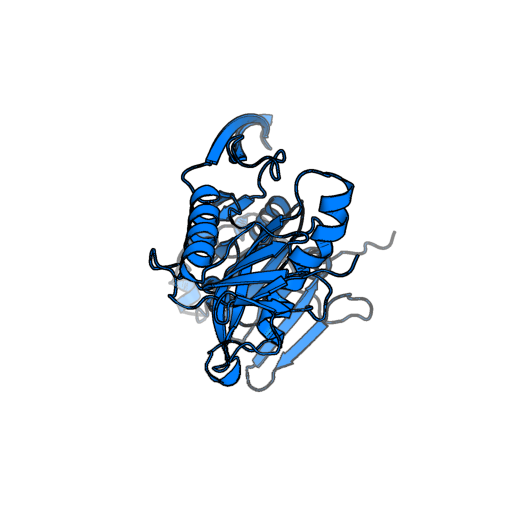 1
ATOM 830 N N . LEU A 1 99 ? 6.847 -0.583 -7.491 1.00 93.94 99 LEU A N 1
ATOM 831 C CA . LEU A 1 99 ? 6.545 0.056 -8.759 1.00 93.94 99 LEU A CA 1
ATOM 832 C C . LEU A 1 99 ? 7.370 1.324 -8.930 1.00 93.94 99 LEU A C 1
ATOM 834 O O . LEU A 1 99 ? 7.675 2.041 -7.977 1.00 93.94 99 LEU A O 1
ATOM 838 N N . LEU A 1 100 ? 7.678 1.603 -10.186 1.00 92.44 100 LEU A N 1
ATOM 839 C CA . LEU A 1 100 ? 8.271 2.836 -10.657 1.00 92.44 100 LEU A CA 1
ATOM 840 C C . LEU A 1 100 ? 7.345 3.455 -11.699 1.00 92.44 100 LEU A C 1
ATOM 842 O O . LEU A 1 100 ? 6.889 2.749 -12.598 1.00 92.44 100 LEU A O 1
ATOM 846 N N . CYS A 1 101 ? 7.123 4.764 -11.596 1.00 91.56 101 CYS A N 1
ATOM 847 C CA . CYS A 1 101 ? 6.458 5.567 -12.617 1.00 91.56 101 CYS A CA 1
ATOM 848 C C . CYS A 1 101 ? 7.409 6.648 -13.133 1.00 91.56 101 CYS A C 1
ATOM 850 O O . CYS A 1 101 ? 8.023 7.346 -12.327 1.00 91.56 101 CYS A O 1
ATOM 852 N N . CYS A 1 102 ? 7.571 6.791 -14.451 1.00 88.88 102 CYS A N 1
ATOM 853 C CA . CYS A 1 102 ? 8.563 7.713 -15.015 1.00 88.88 102 CYS A CA 1
ATOM 854 C C . CYS A 1 102 ? 8.178 8.365 -16.344 1.00 88.88 102 CYS A C 1
ATOM 856 O O . CYS A 1 102 ? 7.445 7.789 -17.156 1.00 88.88 102 CYS A O 1
ATOM 858 N N . LYS A 1 103 ? 8.718 9.577 -16.561 1.00 85.50 103 LYS A N 1
ATOM 859 C CA . LYS A 1 103 ? 8.585 10.370 -17.792 1.00 85.50 103 LYS A CA 1
ATOM 860 C C . LYS A 1 103 ? 9.542 11.588 -17.828 1.00 85.50 103 LYS A C 1
ATOM 862 O O . LYS A 1 103 ? 9.178 12.634 -17.297 1.00 85.50 103 LYS A O 1
ATOM 867 N N . PRO A 1 104 ? 10.700 11.536 -18.517 1.00 82.44 104 PRO A N 1
ATOM 868 C CA . PRO A 1 104 ? 11.322 10.374 -19.149 1.00 82.44 104 PRO A CA 1
ATOM 869 C C . PRO A 1 104 ? 11.840 9.355 -18.129 1.00 82.44 104 PRO A C 1
ATOM 871 O O . PRO A 1 104 ? 12.045 9.661 -16.958 1.00 82.44 104 PRO A O 1
ATOM 874 N N . CYS A 1 105 ? 12.069 8.137 -18.605 1.00 86.38 105 CYS A N 1
ATOM 875 C CA . CYS A 1 105 ? 12.554 7.031 -17.790 1.00 86.38 105 CYS A CA 1
ATOM 876 C C . CYS A 1 105 ? 14.079 6.918 -17.772 1.00 86.38 105 CYS A C 1
ATOM 878 O O . CYS A 1 105 ? 14.737 7.373 -18.713 1.00 86.38 105 CYS A O 1
ATOM 880 N N . PRO A 1 106 ? 14.647 6.261 -16.743 1.00 84.50 106 PRO A N 1
ATOM 881 C CA . PRO A 1 106 ? 16.055 5.892 -16.725 1.00 84.50 106 PRO A CA 1
ATOM 882 C C . PRO A 1 106 ? 16.449 5.089 -17.973 1.00 84.50 106 PRO A C 1
ATOM 884 O O . PRO A 1 106 ? 15.673 4.276 -18.478 1.00 84.50 106 PRO A O 1
ATOM 887 N N . VAL A 1 107 ? 17.677 5.288 -18.457 1.00 83.44 107 VAL A N 1
ATOM 888 C CA . VAL A 1 107 ? 18.198 4.575 -19.633 1.00 83.44 107 VAL A CA 1
ATOM 889 C C . VAL A 1 107 ? 18.579 3.148 -19.237 1.00 83.44 107 VAL A C 1
ATOM 891 O O . VAL A 1 107 ? 19.689 2.889 -18.773 1.00 83.44 107 VAL A O 1
ATOM 894 N N . VAL A 1 108 ? 17.641 2.218 -19.406 1.00 86.88 108 VAL A N 1
ATOM 895 C CA . VAL A 1 108 ? 17.757 0.820 -18.968 1.00 86.88 108 VAL A CA 1
ATOM 896 C C . VAL A 1 108 ? 17.255 -0.094 -20.076 1.00 86.88 108 VAL A C 1
ATOM 898 O O . VAL A 1 108 ? 16.147 0.092 -20.573 1.00 86.88 108 VAL A O 1
ATOM 901 N N . LYS A 1 109 ? 18.074 -1.074 -20.477 1.00 87.81 109 LYS A N 1
ATOM 902 C CA . LYS A 1 109 ? 17.856 -1.823 -21.726 1.00 87.81 109 LYS A CA 1
ATOM 903 C C . LYS A 1 109 ? 17.492 -3.288 -21.547 1.00 87.81 109 LYS A C 1
ATOM 905 O O . LYS A 1 109 ? 17.068 -3.924 -22.498 1.00 87.81 109 LYS A O 1
ATOM 910 N N . THR A 1 110 ? 17.691 -3.868 -20.370 1.00 93.75 110 THR A N 1
ATOM 911 C CA . THR A 1 110 ? 17.421 -5.299 -20.186 1.00 93.75 110 THR A CA 1
ATOM 912 C C . THR A 1 110 ? 16.502 -5.544 -19.013 1.00 93.75 110 THR A C 1
ATOM 914 O O . THR A 1 110 ? 16.481 -4.793 -18.034 1.00 93.75 110 THR A O 1
ATOM 917 N N . VAL A 1 111 ? 15.769 -6.654 -19.090 1.00 95.06 111 VAL A N 1
ATOM 918 C CA . VAL A 1 111 ? 14.900 -7.113 -18.005 1.00 95.06 111 VAL A CA 1
ATOM 919 C C . VAL A 1 111 ? 15.692 -7.253 -16.699 1.00 95.06 111 VAL A C 1
ATOM 921 O O . VAL A 1 111 ? 15.228 -6.839 -15.639 1.00 95.06 111 VAL A O 1
ATOM 924 N N . ALA A 1 112 ? 16.914 -7.790 -16.771 1.00 94.75 112 ALA A N 1
ATOM 925 C CA . ALA A 1 112 ? 17.786 -7.943 -15.610 1.00 94.75 112 ALA A CA 1
ATOM 926 C C . ALA A 1 112 ? 18.180 -6.590 -14.995 1.00 94.75 112 ALA A C 1
ATOM 928 O O . ALA A 1 112 ? 18.110 -6.438 -13.776 1.00 94.75 112 ALA A O 1
ATOM 929 N N . GLN A 1 113 ? 18.539 -5.598 -15.815 1.00 94.12 113 GLN A N 1
ATOM 930 C CA . GLN A 1 113 ? 18.891 -4.263 -15.323 1.00 94.12 113 GLN A CA 1
ATOM 931 C C . GLN A 1 113 ? 17.701 -3.571 -14.649 1.00 94.12 113 GLN A C 1
ATOM 933 O O . GLN A 1 113 ? 17.861 -3.015 -13.564 1.00 94.12 113 GLN A O 1
ATOM 938 N N . TRP A 1 114 ? 16.502 -3.664 -15.234 1.00 94.12 114 TRP A N 1
ATOM 939 C CA . TRP A 1 114 ? 15.282 -3.130 -14.622 1.00 94.12 114 TRP A CA 1
ATOM 940 C C . TRP A 1 114 ? 15.001 -3.760 -13.258 1.00 94.12 114 TRP A C 1
ATOM 942 O O . TRP A 1 114 ? 14.756 -3.048 -12.284 1.00 94.12 114 TRP A O 1
ATOM 952 N N . ARG A 1 115 ? 15.118 -5.090 -13.153 1.00 94.75 115 ARG A N 1
ATOM 953 C CA . ARG A 1 115 ? 14.976 -5.789 -11.867 1.00 94.75 115 ARG A CA 1
ATOM 954 C C . ARG A 1 115 ? 16.021 -5.326 -10.854 1.00 94.75 115 ARG A C 1
ATOM 956 O O . ARG A 1 115 ? 15.668 -5.120 -9.699 1.00 94.75 115 ARG A O 1
ATOM 963 N N . ILE A 1 116 ? 17.285 -5.164 -11.255 1.00 91.94 116 ILE A N 1
ATOM 964 C CA . ILE A 1 116 ? 18.354 -4.680 -10.364 1.00 91.94 116 ILE A CA 1
ATOM 965 C C . ILE A 1 116 ? 18.020 -3.283 -9.836 1.00 91.94 116 ILE A C 1
ATOM 967 O O . ILE A 1 116 ? 18.110 -3.063 -8.631 1.00 91.94 116 ILE A O 1
ATOM 971 N N . ILE A 1 117 ? 17.589 -2.365 -10.703 1.00 90.25 117 ILE A N 1
ATOM 972 C CA . ILE A 1 117 ? 17.240 -0.993 -10.313 1.00 90.25 117 ILE A CA 1
ATOM 973 C C . ILE A 1 117 ? 16.069 -0.979 -9.333 1.00 90.25 117 ILE A C 1
ATOM 975 O O . ILE A 1 117 ? 16.179 -0.357 -8.279 1.00 90.25 117 ILE A O 1
ATOM 979 N N . LEU A 1 118 ? 14.986 -1.704 -9.625 1.00 91.50 118 LEU 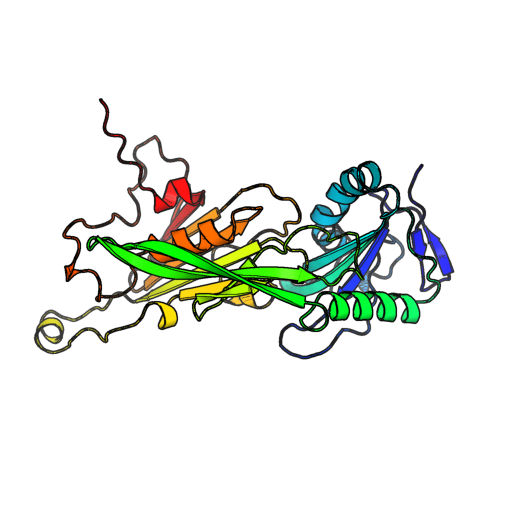A N 1
ATOM 980 C CA . LEU A 1 118 ? 13.829 -1.784 -8.729 1.00 91.50 118 LEU A CA 1
ATOM 981 C C . LEU A 1 118 ? 14.212 -2.367 -7.361 1.00 91.50 118 LEU A C 1
ATOM 983 O O . LEU A 1 118 ? 13.854 -1.802 -6.331 1.00 91.50 118 LEU A O 1
ATOM 987 N N . LYS A 1 119 ? 14.995 -3.453 -7.335 1.00 89.94 119 LYS A N 1
ATOM 988 C CA . LYS A 1 119 ? 15.469 -4.074 -6.087 1.00 89.94 119 LYS A CA 1
ATOM 989 C C . LYS A 1 119 ? 16.368 -3.133 -5.287 1.00 89.94 119 LYS A C 1
ATOM 991 O O . LYS A 1 119 ? 16.197 -3.012 -4.079 1.00 89.94 119 LYS A O 1
ATOM 996 N N . LEU A 1 120 ? 17.305 -2.455 -5.947 1.00 86.62 120 LEU A N 1
ATOM 997 C CA . LEU A 1 120 ? 18.201 -1.494 -5.306 1.00 86.62 120 LEU A CA 1
ATOM 998 C C . LEU A 1 120 ? 17.405 -0.342 -4.682 1.00 86.62 120 LEU A C 1
ATOM 1000 O O . LEU A 1 120 ? 17.622 -0.002 -3.524 1.00 86.62 120 LEU A O 1
ATOM 1004 N N . GLN A 1 121 ? 16.454 0.219 -5.426 1.00 85.38 121 GLN A N 1
ATOM 1005 C CA . GLN A 1 121 ? 15.618 1.328 -4.965 1.00 85.38 121 GLN A CA 1
ATOM 1006 C C . GLN A 1 121 ? 14.705 0.913 -3.810 1.00 85.38 121 GLN A C 1
ATOM 1008 O O . GLN A 1 121 ? 14.575 1.654 -2.838 1.00 85.38 121 GLN A O 1
ATOM 1013 N N . PHE A 1 122 ? 14.159 -0.304 -3.847 1.00 85.69 122 PHE A N 1
ATOM 1014 C CA . PHE A 1 122 ? 13.435 -0.877 -2.714 1.00 85.69 122 PHE A CA 1
ATOM 1015 C C . PHE A 1 122 ? 14.324 -0.997 -1.463 1.00 85.69 122 PHE A C 1
ATOM 1017 O O . PHE A 1 122 ? 13.922 -0.595 -0.372 1.00 85.69 122 PHE A O 1
ATOM 1024 N N . LEU A 1 123 ? 15.547 -1.523 -1.609 1.00 81.88 123 LEU A N 1
ATOM 1025 C CA . LEU A 1 123 ? 16.478 -1.718 -0.492 1.00 81.88 123 LEU A CA 1
ATOM 1026 C C . LEU A 1 123 ? 16.964 -0.398 0.113 1.00 81.88 123 LEU A C 1
ATOM 1028 O O . LEU A 1 123 ? 17.037 -0.289 1.336 1.00 81.88 123 LEU A O 1
ATOM 1032 N N . ILE A 1 124 ? 17.274 0.595 -0.727 1.00 77.19 124 ILE A N 1
ATOM 1033 C CA . ILE A 1 124 ? 17.715 1.923 -0.280 1.00 77.19 124 ILE A CA 1
ATOM 1034 C C . ILE A 1 124 ? 16.621 2.590 0.549 1.00 77.19 124 ILE A C 1
ATOM 1036 O O . ILE A 1 124 ? 16.931 3.184 1.576 1.00 77.19 124 ILE A O 1
ATOM 1040 N N . ARG A 1 125 ? 15.356 2.474 0.136 1.00 75.62 125 ARG A N 1
ATOM 1041 C CA . ARG A 1 125 ? 14.221 3.081 0.844 1.00 75.62 125 ARG A CA 1
ATOM 1042 C C . ARG A 1 125 ? 13.882 2.384 2.165 1.00 75.62 125 ARG A C 1
ATOM 1044 O O . ARG A 1 125 ? 13.291 3.003 3.045 1.00 75.62 125 ARG A O 1
ATOM 1051 N N . ARG A 1 126 ? 14.274 1.117 2.333 1.00 73.75 126 ARG A N 1
ATOM 1052 C CA . ARG A 1 126 ? 14.169 0.386 3.607 1.00 73.75 126 ARG A CA 1
ATOM 1053 C C . ARG A 1 126 ? 15.309 0.740 4.579 1.00 73.75 126 ARG A C 1
ATOM 1055 O O . ARG A 1 126 ? 16.142 1.599 4.314 1.00 73.75 126 ARG A O 1
ATOM 1062 N N . GLN A 1 127 ? 15.306 0.071 5.739 1.00 63.25 127 GLN A N 1
ATOM 1063 C CA . GLN A 1 127 ? 16.078 0.331 6.969 1.00 63.25 127 GLN A CA 1
ATOM 1064 C C . GLN A 1 127 ? 17.545 0.786 6.816 1.00 63.25 127 GLN A C 1
ATOM 1066 O O . GLN A 1 127 ? 18.065 1.425 7.725 1.00 63.25 127 GLN A O 1
ATOM 1071 N N . HIS A 1 128 ? 18.217 0.494 5.701 1.00 60.59 128 HIS A N 1
ATOM 1072 C CA . HIS A 1 128 ? 19.634 0.799 5.489 1.00 60.59 128 HIS A CA 1
ATOM 1073 C C . HIS A 1 128 ? 19.952 2.273 5.200 1.00 60.59 128 HIS A C 1
ATOM 1075 O O . HIS A 1 128 ? 21.116 2.653 5.314 1.00 60.59 128 HIS A O 1
ATOM 1081 N N . SER A 1 129 ? 18.960 3.100 4.858 1.00 66.50 129 SER A N 1
ATOM 1082 C CA . SER A 1 129 ? 19.186 4.529 4.566 1.00 66.50 129 SER A CA 1
ATOM 1083 C C . SER A 1 129 ? 18.348 5.464 5.435 1.00 66.50 129 SER A C 1
ATOM 1085 O O . SER A 1 129 ? 18.093 6.598 5.034 1.00 66.50 129 SER A O 1
ATOM 1087 N N . LEU A 1 130 ? 17.904 4.998 6.604 1.00 74.06 130 LEU A N 1
ATOM 1088 C CA . LEU A 1 130 ? 17.074 5.777 7.518 1.00 74.06 130 LEU A CA 1
ATOM 1089 C C . LEU A 1 130 ? 17.925 6.470 8.582 1.00 74.06 130 LEU A C 1
ATOM 1091 O O . LEU A 1 130 ? 18.646 5.819 9.336 1.00 74.06 130 LEU A O 1
ATOM 1095 N N . ILE A 1 131 ? 17.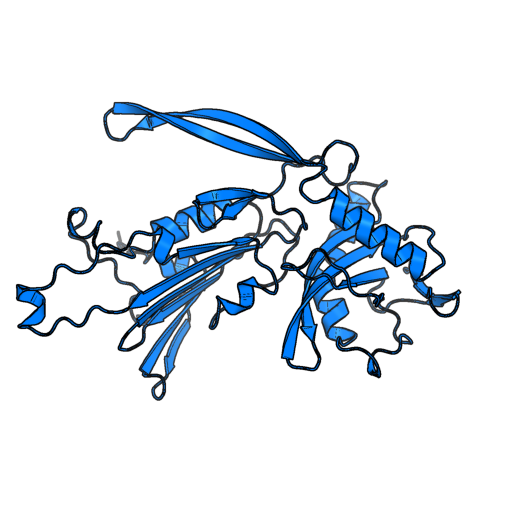795 7.789 8.672 1.00 75.75 131 ILE A N 1
ATOM 1096 C CA . ILE A 1 131 ? 18.281 8.596 9.788 1.00 75.75 131 ILE A CA 1
ATOM 1097 C C . ILE A 1 131 ? 17.112 8.781 10.751 1.00 75.75 131 ILE A C 1
ATOM 1099 O O . ILE A 1 131 ? 16.032 9.215 10.349 1.00 75.75 131 ILE A O 1
ATOM 1103 N N . LYS A 1 132 ? 17.339 8.450 12.022 1.00 81.88 132 LYS A N 1
ATOM 1104 C CA . LYS A 1 132 ? 16.388 8.701 13.104 1.00 81.88 132 LYS A CA 1
ATOM 1105 C C . LYS A 1 132 ? 16.799 9.959 13.844 1.00 81.88 132 LYS A C 1
ATOM 1107 O O . LYS A 1 132 ? 17.963 10.086 14.222 1.00 81.88 132 LYS A O 1
ATOM 1112 N N . ASN A 1 133 ? 15.848 10.848 14.066 1.00 78.81 133 ASN A N 1
ATOM 1113 C CA . ASN A 1 133 ? 16.017 12.005 14.920 1.00 78.81 133 ASN A CA 1
ATOM 1114 C C . ASN A 1 133 ? 15.029 11.912 16.085 1.00 78.81 133 ASN A C 1
ATOM 1116 O O . ASN A 1 133 ? 13.873 11.537 15.892 1.00 78.81 133 ASN A O 1
ATOM 1120 N N . TYR A 1 134 ? 15.507 12.235 17.281 1.00 81.38 134 TYR A N 1
ATOM 1121 C CA . TYR A 1 134 ? 14.745 12.152 18.520 1.00 81.38 134 TYR A CA 1
ATOM 1122 C C . TYR A 1 134 ? 14.642 13.551 19.109 1.00 81.38 134 TYR A C 1
ATOM 1124 O O . TYR A 1 134 ? 15.667 14.189 19.359 1.00 81.38 134 TYR A O 1
ATOM 1132 N N . VAL A 1 135 ? 13.421 14.020 19.337 1.00 79.44 135 VAL A N 1
ATOM 1133 C CA . VAL A 1 135 ? 13.161 15.298 19.999 1.00 79.44 135 VAL A CA 1
ATOM 1134 C C . VAL A 1 135 ? 12.446 15.010 21.308 1.00 79.44 135 VAL A C 1
ATOM 1136 O O . VAL A 1 135 ? 11.394 14.381 21.324 1.00 79.44 135 VAL A O 1
ATOM 1139 N N . LEU A 1 136 ? 13.034 15.433 22.423 1.00 82.12 136 LEU A N 1
ATOM 1140 C CA . LEU A 1 136 ? 12.377 15.343 23.721 1.00 82.12 136 LEU A CA 1
ATOM 1141 C C . LEU A 1 136 ? 11.393 16.506 23.846 1.00 82.12 136 LEU A C 1
ATOM 1143 O O . LEU A 1 136 ? 11.795 17.667 23.766 1.00 82.12 136 LEU A O 1
ATOM 1147 N N . HIS A 1 137 ? 10.123 16.190 24.053 1.00 79.12 137 HIS A N 1
ATOM 1148 C CA . HIS A 1 137 ? 9.088 17.165 24.353 1.00 79.12 137 HIS A CA 1
ATOM 1149 C C . HIS A 1 137 ? 8.673 17.049 25.812 1.00 79.12 137 HIS A C 1
ATOM 1151 O O . HIS A 1 137 ? 8.483 15.951 26.331 1.00 79.12 137 HIS A O 1
ATOM 1157 N N . GLU A 1 138 ? 8.501 18.200 26.448 1.00 82.94 138 GLU A N 1
ATOM 1158 C CA . GLU A 1 138 ? 7.935 18.343 27.783 1.00 82.94 138 GLU A CA 1
ATOM 1159 C C . GLU A 1 138 ? 6.521 18.902 27.641 1.00 82.94 138 GLU A C 1
ATOM 1161 O O . GLU A 1 138 ? 6.323 19.972 27.061 1.00 82.94 138 GLU A O 1
ATOM 1166 N N . VAL A 1 139 ? 5.530 18.166 28.137 1.00 75.62 139 VAL A N 1
ATOM 1167 C CA . VAL A 1 139 ? 4.126 18.584 28.151 1.00 75.62 139 VAL A CA 1
ATOM 1168 C C . VAL A 1 139 ? 3.589 18.610 29.578 1.00 75.62 139 VAL A C 1
ATOM 1170 O O . VAL A 1 139 ? 3.999 17.789 30.400 1.00 75.62 139 VAL A O 1
ATOM 1173 N N . PRO A 1 140 ? 2.676 19.542 29.898 1.00 71.50 140 PRO A N 1
ATOM 1174 C CA . PRO A 1 140 ? 1.980 19.526 31.175 1.00 71.50 140 PRO A CA 1
ATOM 1175 C C . PRO A 1 140 ? 1.194 18.222 31.327 1.00 71.50 140 PRO A C 1
ATOM 1177 O O . PRO A 1 140 ? 0.402 17.869 30.453 1.00 71.50 140 PRO A O 1
ATOM 1180 N N . ASP A 1 141 ? 1.410 17.520 32.432 1.00 68.06 141 ASP A N 1
ATOM 1181 C CA . ASP A 1 141 ? 0.599 16.371 32.819 1.00 68.06 141 ASP A CA 1
ATOM 1182 C C . ASP A 1 141 ? -0.731 16.839 33.437 1.00 68.06 141 ASP A C 1
ATOM 1184 O O . ASP A 1 141 ? -0.832 17.933 34.002 1.00 68.06 141 ASP A O 1
ATOM 1188 N N . TYR A 1 142 ? -1.745 15.973 33.405 1.00 58.03 142 TYR A N 1
ATOM 1189 C CA . TYR A 1 142 ? -3.053 16.178 34.035 1.00 58.03 142 TYR A CA 1
ATOM 1190 C C . TYR A 1 142 ? -2.964 16.449 35.547 1.00 58.03 142 TYR A C 1
ATOM 1192 O O . TYR A 1 142 ? -3.897 16.994 36.133 1.00 58.03 142 TYR A O 1
ATOM 1200 N N . SER A 1 143 ? -1.843 16.092 36.182 1.00 67.50 143 SER A N 1
ATOM 1201 C CA .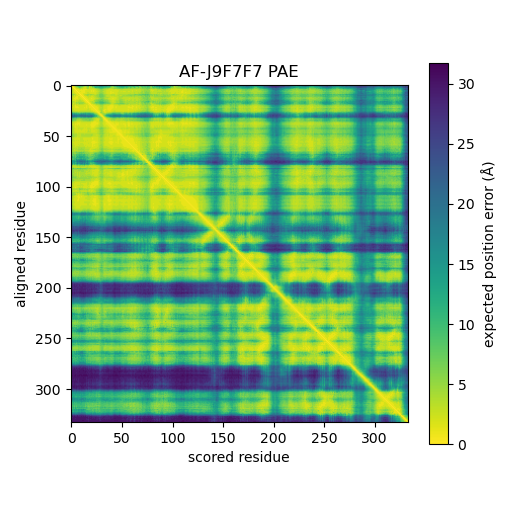 SER A 1 143 ? -1.588 16.261 37.614 1.00 67.50 143 SER A CA 1
ATOM 1202 C C . SER A 1 143 ? -0.748 17.499 37.988 1.00 67.50 143 SER A C 1
ATOM 1204 O O . SER A 1 143 ? -0.238 17.570 39.105 1.00 67.50 143 SER A O 1
ATOM 1206 N N . ASN A 1 144 ? -0.605 18.491 37.094 1.00 66.31 144 ASN A N 1
ATOM 1207 C CA . ASN A 1 144 ? 0.311 19.646 37.233 1.00 66.31 144 ASN A CA 1
ATOM 1208 C C . ASN A 1 144 ? 1.813 19.274 37.270 1.00 66.31 144 ASN A C 1
ATOM 1210 O O . ASN A 1 144 ? 2.643 20.078 37.700 1.00 66.31 144 ASN A O 1
ATOM 1214 N N . GLY A 1 145 ? 2.175 18.070 36.819 1.00 73.81 145 GLY A N 1
ATOM 1215 C CA . GLY A 1 145 ? 3.559 17.658 36.571 1.00 73.81 145 GLY A CA 1
ATOM 1216 C C . GLY A 1 145 ? 4.042 18.009 35.158 1.00 73.81 145 GLY A C 1
ATOM 1217 O O . GLY A 1 145 ? 3.278 18.499 34.330 1.00 73.81 145 GLY A O 1
ATOM 1218 N N . ILE A 1 146 ? 5.315 17.730 34.869 1.00 78.25 146 ILE A N 1
ATOM 1219 C CA . ILE A 1 146 ? 5.853 17.724 33.501 1.00 78.25 146 ILE A CA 1
ATOM 1220 C C . ILE A 1 146 ? 5.996 16.265 33.076 1.00 78.25 146 ILE A C 1
ATOM 1222 O O . ILE A 1 146 ? 6.739 15.508 33.704 1.00 78.25 146 ILE A O 1
ATOM 1226 N N . GLN A 1 147 ? 5.305 15.874 32.010 1.00 77.12 147 GLN A N 1
ATOM 1227 C CA . GLN A 1 147 ? 5.514 14.595 31.349 1.00 77.12 147 GLN A CA 1
ATOM 1228 C C . GLN A 1 147 ? 6.444 14.796 30.154 1.00 77.12 147 GLN A C 1
ATOM 1230 O O . GLN A 1 147 ? 6.269 15.715 29.356 1.00 77.12 147 GLN A O 1
ATOM 1235 N N . THR A 1 148 ? 7.438 13.922 30.024 1.00 76.56 148 THR A N 1
ATOM 1236 C CA . THR A 1 148 ? 8.308 13.891 28.850 1.00 76.56 148 THR A CA 1
ATOM 1237 C C . THR A 1 148 ? 7.860 12.806 27.885 1.00 76.56 148 THR A C 1
ATOM 1239 O O . THR A 1 148 ? 7.528 11.694 28.297 1.00 76.56 148 THR A O 1
ATOM 1242 N N . TYR A 1 149 ? 7.879 13.108 26.590 1.00 73.56 149 TYR A N 1
ATOM 1243 C CA . TYR A 1 149 ? 7.793 12.094 25.545 1.00 73.56 149 TYR A CA 1
ATOM 1244 C C . TYR A 1 149 ? 8.836 12.356 24.463 1.00 73.56 149 TYR A C 1
ATOM 1246 O O . TYR A 1 149 ? 9.284 13.483 24.258 1.00 73.56 149 TYR A O 1
ATOM 1254 N N . ILE A 1 150 ? 9.255 11.288 23.791 1.00 75.12 150 ILE A N 1
ATOM 1255 C CA . ILE A 1 150 ? 10.212 11.362 22.691 1.00 75.12 150 ILE A CA 1
ATOM 1256 C C . ILE A 1 150 ? 9.422 11.356 21.387 1.00 75.12 150 ILE A C 1
ATOM 1258 O O . ILE A 1 150 ? 8.721 10.390 21.088 1.00 75.12 150 ILE A O 1
ATOM 1262 N N . ASP A 1 151 ? 9.552 12.426 20.614 1.00 73.81 151 ASP A N 1
ATOM 1263 C CA . ASP A 1 151 ? 9.087 12.480 19.238 1.00 73.81 151 ASP A CA 1
ATOM 1264 C C . ASP A 1 151 ? 10.165 11.910 18.309 1.00 73.81 151 ASP A C 1
ATOM 1266 O O . ASP A 1 151 ? 11.304 12.386 18.263 1.00 73.81 151 ASP A O 1
ATOM 1270 N N . GLU A 1 152 ? 9.810 10.847 17.591 1.00 76.75 152 GLU A N 1
ATOM 1271 C CA . GLU A 1 152 ? 10.679 10.183 16.625 1.00 76.75 152 GLU A CA 1
ATOM 1272 C C . GLU A 1 152 ? 10.345 10.653 15.208 1.00 76.75 152 GLU A C 1
ATOM 1274 O O . GLU A 1 152 ? 9.249 10.400 14.696 1.00 76.75 152 GLU A O 1
ATOM 1279 N N . THR A 1 153 ? 11.319 11.269 14.539 1.00 76.38 153 THR A N 1
ATOM 1280 C CA . THR A 1 153 ? 11.226 11.647 13.123 1.00 76.38 153 THR A CA 1
ATOM 1281 C C . THR A 1 153 ? 12.221 10.852 12.289 1.00 76.38 153 THR A C 1
ATOM 1283 O O . THR A 1 153 ? 13.354 10.584 12.695 1.00 76.38 153 THR A O 1
ATOM 1286 N N . TYR A 1 154 ? 11.781 10.443 11.102 1.00 77.06 154 TYR A N 1
ATOM 1287 C CA . TYR A 1 154 ? 12.547 9.594 10.199 1.00 77.06 154 TYR A CA 1
ATOM 1288 C C . TYR A 1 154 ? 12.857 10.354 8.913 1.00 77.06 154 TYR A C 1
ATOM 1290 O O . TYR A 1 154 ? 11.968 10.958 8.312 1.00 77.06 154 TYR A O 1
ATOM 1298 N N . TYR A 1 155 ? 14.110 10.293 8.475 1.00 74.31 155 TYR A N 1
ATOM 1299 C CA . TYR A 1 155 ? 14.575 10.878 7.220 1.00 74.31 155 TYR A CA 1
ATOM 1300 C C . TYR A 1 155 ? 15.278 9.811 6.390 1.00 74.31 155 TYR A C 1
ATOM 1302 O O . TYR A 1 155 ? 15.961 8.946 6.937 1.00 74.31 155 TYR A O 1
ATOM 1310 N N . ILE A 1 156 ? 15.165 9.888 5.066 1.00 69.25 156 ILE A N 1
ATOM 1311 C CA . ILE A 1 156 ? 16.036 9.114 4.179 1.00 69.25 156 ILE A CA 1
ATOM 1312 C C . ILE A 1 156 ? 17.321 9.921 3.986 1.00 69.25 156 ILE A C 1
ATOM 1314 O O . ILE A 1 156 ? 17.274 11.132 3.794 1.00 69.25 156 ILE A O 1
ATOM 1318 N N . THR A 1 157 ? 18.484 9.270 4.075 1.00 62.38 157 THR A N 1
ATOM 1319 C CA . THR A 1 157 ? 19.778 9.932 3.826 1.00 62.38 157 THR A CA 1
ATOM 1320 C C . THR A 1 157 ? 19.758 10.682 2.484 1.00 62.38 157 THR A C 1
ATOM 1322 O O . THR A 1 157 ? 19.122 10.219 1.538 1.00 62.38 157 THR A O 1
ATOM 1325 N N . ASN A 1 158 ? 20.530 11.771 2.363 1.00 53.75 158 ASN A N 1
ATOM 1326 C CA . ASN A 1 158 ? 20.626 12.674 1.192 1.00 53.75 158 ASN A CA 1
ATOM 1327 C C . ASN A 1 158 ? 20.945 12.015 -0.177 1.00 53.75 158 ASN A C 1
ATOM 1329 O O . ASN A 1 158 ? 21.152 12.708 -1.168 1.00 53.75 158 ASN A O 1
ATOM 1333 N N . ARG A 1 159 ? 21.010 10.683 -0.266 1.00 50.81 159 ARG A N 1
ATOM 1334 C CA . ARG A 1 159 ? 21.137 9.920 -1.513 1.00 50.81 159 ARG A CA 1
ATOM 1335 C C . ARG A 1 159 ? 19.852 9.905 -2.357 1.00 50.81 159 ARG A C 1
ATOM 1337 O O . ARG A 1 159 ? 19.903 9.406 -3.477 1.00 50.81 159 ARG A O 1
ATOM 1344 N N . MET A 1 160 ? 18.724 10.424 -1.855 1.00 56.50 160 MET A N 1
ATOM 1345 C CA . MET A 1 160 ? 17.437 10.472 -2.569 1.00 56.50 160 MET A CA 1
ATOM 1346 C C . MET A 1 160 ? 16.802 11.870 -2.482 1.00 56.50 160 MET A C 1
ATOM 1348 O O . MET A 1 160 ? 16.068 12.151 -1.538 1.00 56.50 160 MET A O 1
ATOM 1352 N N . PRO A 1 161 ? 17.043 12.761 -3.455 1.00 48.47 161 PRO A N 1
ATOM 1353 C CA . PRO A 1 161 ? 16.618 14.157 -3.341 1.00 48.47 161 PRO A CA 1
ATOM 1354 C C . PRO A 1 161 ? 15.116 14.368 -3.606 1.00 48.47 161 PRO A C 1
ATOM 1356 O O . PRO A 1 161 ? 14.584 15.439 -3.334 1.00 48.47 161 PRO A O 1
ATOM 1359 N N . GLU A 1 162 ? 14.413 13.327 -4.068 1.00 52.16 162 GLU A N 1
ATOM 1360 C CA . GLU A 1 162 ? 12.944 13.250 -4.092 1.00 52.16 162 GLU A CA 1
ATOM 1361 C C . GLU A 1 162 ? 12.328 13.375 -2.683 1.00 52.16 162 GLU A C 1
ATOM 1363 O O . GLU A 1 162 ? 11.139 13.659 -2.567 1.00 52.16 162 GLU A O 1
ATOM 1368 N N . ILE A 1 163 ? 13.120 13.152 -1.622 1.00 52.09 163 ILE A N 1
ATOM 1369 C CA . ILE A 1 163 ? 12.670 12.919 -0.242 1.00 52.09 163 ILE A CA 1
ATOM 1370 C C . ILE A 1 163 ? 13.410 13.859 0.723 1.00 52.09 163 ILE A C 1
ATOM 1372 O O . ILE A 1 163 ? 13.981 13.441 1.724 1.00 52.09 163 ILE A O 1
ATOM 1376 N N . ASN A 1 164 ? 13.405 15.162 0.435 1.00 45.59 164 ASN A N 1
ATOM 1377 C CA . ASN A 1 164 ? 13.843 16.178 1.406 1.00 45.59 164 ASN A CA 1
ATOM 1378 C C . ASN A 1 164 ? 12.790 16.447 2.507 1.00 45.59 164 ASN A C 1
ATOM 1380 O O . ASN A 1 164 ? 12.974 17.342 3.329 1.00 45.59 164 ASN A O 1
ATOM 1384 N N . ALA A 1 165 ? 11.688 15.692 2.530 1.00 58.34 165 ALA A N 1
ATOM 1385 C CA . ALA A 1 165 ? 10.643 15.773 3.543 1.00 58.34 165 ALA A CA 1
ATOM 1386 C C . ALA A 1 165 ? 10.783 14.625 4.556 1.00 58.34 165 ALA A C 1
ATOM 1388 O O . ALA A 1 165 ? 11.193 13.518 4.201 1.00 58.34 165 ALA A O 1
ATOM 1389 N N . SER A 1 166 ? 10.436 14.886 5.818 1.00 69.50 166 SER A N 1
ATOM 1390 C CA . SER A 1 166 ? 10.313 13.841 6.836 1.00 69.50 166 SER A CA 1
ATOM 1391 C C . SER A 1 166 ? 9.375 12.732 6.352 1.00 69.50 166 SER A C 1
ATOM 1393 O O . SER A 1 166 ? 8.342 12.985 5.727 1.00 69.50 166 SER A O 1
ATOM 1395 N N . MET A 1 167 ? 9.745 11.483 6.623 1.00 77.00 167 MET A N 1
ATOM 1396 C CA . MET A 1 167 ? 8.927 10.337 6.249 1.00 77.00 167 MET A CA 1
ATOM 1397 C C . MET A 1 167 ? 7.656 10.304 7.086 1.00 77.00 167 MET A C 1
ATOM 1399 O O . MET A 1 167 ? 7.687 10.553 8.293 1.00 77.00 167 MET A O 1
ATOM 1403 N N . LYS A 1 168 ? 6.550 9.912 6.455 1.00 81.94 168 LYS A N 1
ATOM 1404 C CA . LYS A 1 168 ? 5.333 9.562 7.183 1.00 81.94 168 LYS A CA 1
ATOM 1405 C C . LYS A 1 168 ? 5.578 8.321 8.031 1.00 81.94 168 LYS A C 1
ATOM 1407 O O . LYS A 1 168 ? 6.361 7.444 7.661 1.00 81.94 168 LYS A O 1
ATOM 1412 N N . THR A 1 169 ? 4.913 8.259 9.172 1.00 84.38 169 THR A N 1
ATOM 1413 C CA . THR A 1 169 ? 5.039 7.172 10.139 1.00 84.38 169 THR A CA 1
ATOM 1414 C C . THR A 1 169 ? 3.670 6.580 10.445 1.00 84.38 169 THR A C 1
ATOM 1416 O O . THR A 1 169 ? 2.656 7.276 10.411 1.00 84.38 169 THR A O 1
ATOM 1419 N N . CYS A 1 170 ? 3.670 5.286 10.745 1.00 87.81 170 CYS A N 1
ATOM 1420 C CA . CYS A 1 170 ? 2.576 4.597 11.413 1.00 87.81 170 CYS A CA 1
ATOM 1421 C C . CYS A 1 170 ? 2.999 4.268 12.841 1.00 87.81 170 CYS A C 1
ATOM 1423 O O . CYS A 1 170 ? 4.192 4.147 13.114 1.00 87.81 170 CYS A O 1
ATOM 1425 N N . ASN A 1 171 ? 2.052 3.989 13.720 1.00 85.56 171 ASN A N 1
ATOM 1426 C CA . ASN A 1 171 ? 2.319 3.170 14.894 1.00 85.56 171 ASN A CA 1
ATOM 1427 C C . ASN A 1 171 ? 2.345 1.689 14.477 1.00 85.56 171 ASN A C 1
ATOM 1429 O O . ASN A 1 171 ? 1.626 1.299 13.556 1.00 85.56 171 ASN A O 1
ATOM 1433 N N . ALA A 1 172 ? 3.183 0.879 15.124 1.00 83.44 172 ALA A N 1
ATOM 1434 C CA . ALA A 1 172 ? 3.184 -0.587 15.049 1.00 83.44 172 ALA A CA 1
ATOM 1435 C C . ALA A 1 172 ? 2.480 -1.198 16.277 1.00 83.44 172 ALA A C 1
ATOM 1437 O O . ALA A 1 172 ? 2.210 -0.481 17.232 1.00 83.44 172 ALA A O 1
ATOM 1438 N N . GLU A 1 173 ? 2.209 -2.508 16.292 1.00 78.56 173 GLU A N 1
ATOM 1439 C CA . GLU A 1 173 ? 1.459 -3.192 17.375 1.00 78.56 173 GLU A CA 1
ATOM 1440 C C . GLU A 1 173 ? 2.008 -2.945 18.796 1.00 78.56 173 GLU A C 1
ATOM 1442 O O . GLU A 1 173 ? 1.271 -2.966 19.774 1.00 78.56 173 GLU A O 1
ATOM 1447 N N . ASN A 1 174 ? 3.304 -2.651 18.925 1.00 74.94 174 ASN A N 1
ATOM 1448 C CA . ASN A 1 174 ? 3.939 -2.264 20.189 1.00 74.94 174 ASN A CA 1
ATOM 1449 C C . ASN A 1 174 ? 3.889 -0.749 20.477 1.00 74.94 174 ASN A C 1
ATOM 1451 O O . ASN A 1 174 ? 4.684 -0.256 21.277 1.00 74.94 174 ASN A O 1
ATOM 1455 N N . PHE A 1 175 ? 3.021 -0.017 19.779 1.00 74.75 175 PHE A N 1
ATOM 1456 C CA . PHE A 1 175 ? 2.844 1.437 19.816 1.00 74.75 175 PHE A CA 1
ATOM 1457 C C . PHE A 1 175 ? 4.103 2.251 19.497 1.00 74.75 175 PHE A C 1
ATOM 1459 O O . PHE A 1 175 ? 4.168 3.448 19.769 1.00 74.75 175 PHE A O 1
ATOM 1466 N N . LYS A 1 176 ? 5.117 1.629 18.884 1.00 79.31 176 LYS A N 1
ATOM 1467 C CA . LYS A 1 176 ? 6.291 2.356 18.394 1.00 79.31 176 LYS A CA 1
ATOM 1468 C C . LYS A 1 176 ? 6.018 2.930 17.018 1.00 79.31 176 LYS A C 1
ATOM 1470 O O . LYS A 1 176 ? 5.433 2.261 16.165 1.00 79.31 176 LYS A O 1
ATOM 1475 N N . ARG A 1 177 ? 6.532 4.132 16.775 1.00 80.62 177 ARG A N 1
ATOM 1476 C CA . ARG A 1 177 ? 6.489 4.745 15.451 1.00 80.62 177 ARG A CA 1
ATOM 1477 C C . ARG A 1 177 ? 7.421 4.009 14.496 1.00 80.62 177 ARG A C 1
ATOM 1479 O O . ARG A 1 177 ? 8.594 3.778 14.784 1.00 80.62 177 ARG A O 1
ATOM 1486 N N . VAL A 1 178 ? 6.893 3.654 13.334 1.00 83.69 178 VAL A N 1
ATOM 1487 C CA . VAL A 1 178 ? 7.609 3.005 12.241 1.00 83.69 178 VAL A CA 1
ATOM 1488 C C . VAL A 1 178 ? 7.433 3.817 10.957 1.00 83.69 178 VAL A C 1
ATOM 1490 O O . VAL A 1 178 ? 6.326 4.258 10.652 1.00 83.69 178 VAL A O 1
ATOM 1493 N N . PRO A 1 179 ? 8.502 4.048 10.183 1.00 82.75 179 PRO A N 1
ATOM 1494 C CA . PRO A 1 179 ? 8.419 4.833 8.962 1.00 82.75 179 PRO A CA 1
ATOM 1495 C C . PRO A 1 179 ? 7.755 4.054 7.827 1.00 82.75 179 PRO A C 1
ATOM 1497 O O . PRO A 1 179 ? 8.035 2.872 7.600 1.00 82.75 179 PRO A O 1
ATOM 1500 N N . ILE A 1 180 ? 6.951 4.761 7.040 1.00 82.75 180 ILE A N 1
ATOM 1501 C CA . ILE A 1 180 ? 6.392 4.282 5.780 1.00 82.75 180 ILE A CA 1
ATOM 1502 C C . ILE A 1 180 ? 7.490 4.361 4.715 1.00 82.75 180 ILE A C 1
ATOM 1504 O O . ILE A 1 180 ? 7.650 5.342 3.994 1.00 82.75 180 ILE A O 1
ATOM 1508 N N . THR A 1 181 ? 8.294 3.305 4.635 1.00 76.06 181 THR A N 1
ATOM 1509 C CA . THR A 1 181 ? 9.463 3.235 3.734 1.00 76.06 181 THR A CA 1
ATOM 1510 C C . THR A 1 181 ? 9.126 3.129 2.252 1.00 76.06 181 THR A C 1
ATOM 1512 O O . THR A 1 181 ? 9.994 3.290 1.402 1.00 76.06 181 THR A O 1
ATOM 1515 N N . THR A 1 182 ? 7.873 2.860 1.914 1.00 75.19 182 THR A N 1
ATOM 1516 C CA . THR A 1 182 ? 7.467 2.504 0.556 1.00 75.19 182 THR A CA 1
ATOM 1517 C C . THR A 1 182 ? 6.637 3.575 -0.144 1.00 75.19 182 THR A C 1
ATOM 1519 O O . THR A 1 182 ? 6.114 3.293 -1.215 1.00 75.19 182 THR A O 1
ATOM 1522 N N . ASN A 1 183 ? 6.509 4.784 0.417 1.00 76.81 183 ASN A N 1
ATOM 1523 C CA . ASN A 1 183 ? 5.698 5.884 -0.136 1.00 76.81 183 ASN A CA 1
ATOM 1524 C C . ASN A 1 183 ? 4.216 5.529 -0.389 1.00 76.81 183 ASN A C 1
ATOM 1526 O O . ASN A 1 183 ? 3.533 6.198 -1.158 1.00 76.81 183 ASN A O 1
ATOM 1530 N N . ASN A 1 184 ? 3.709 4.482 0.261 1.00 83.19 184 ASN A N 1
ATOM 1531 C CA . ASN A 1 184 ? 2.285 4.190 0.330 1.00 83.19 184 ASN A CA 1
ATOM 1532 C C . ASN A 1 184 ? 1.761 4.738 1.649 1.00 83.19 184 ASN A C 1
ATOM 1534 O O . ASN A 1 184 ? 1.899 4.085 2.682 1.00 83.19 184 ASN A O 1
ATOM 1538 N N . ASN A 1 185 ? 1.258 5.968 1.621 1.00 85.38 185 ASN A N 1
ATOM 1539 C CA . ASN A 1 185 ? 0.921 6.761 2.801 1.00 85.38 185 ASN A CA 1
ATOM 1540 C C . ASN A 1 185 ? -0.410 6.295 3.407 1.00 85.38 185 ASN A C 1
ATOM 1542 O O . ASN A 1 185 ? -1.403 7.024 3.419 1.00 85.38 185 ASN A O 1
ATOM 1546 N N . VAL A 1 186 ? -0.412 5.044 3.866 1.00 89.44 186 VAL A N 1
ATOM 1547 C CA . VAL A 1 186 ? -1.569 4.323 4.383 1.00 89.44 186 VAL A CA 1
ATOM 1548 C C . VAL A 1 186 ? -1.135 3.506 5.590 1.00 89.44 186 VAL A C 1
ATOM 1550 O O . VAL A 1 186 ? -0.259 2.641 5.495 1.00 89.44 186 VAL A O 1
ATOM 1553 N N . CYS A 1 187 ? -1.792 3.744 6.716 1.00 91.56 187 CYS A N 1
ATOM 1554 C CA . CYS A 1 187 ? -1.685 2.885 7.886 1.00 91.56 187 CYS A CA 1
ATOM 1555 C C . CYS A 1 187 ? -3.067 2.358 8.249 1.00 91.56 187 CYS A C 1
ATOM 1557 O O . CYS A 1 187 ? -4.081 2.999 7.967 1.00 91.56 187 CYS A O 1
ATOM 1559 N N . PHE A 1 188 ? -3.108 1.194 8.881 1.00 92.00 188 PHE A N 1
ATOM 1560 C CA . PHE A 1 188 ? -4.354 0.589 9.330 1.00 92.00 188 PHE A CA 1
ATOM 1561 C C . PHE A 1 188 ? -4.407 0.510 10.850 1.00 92.00 188 PHE A C 1
ATOM 1563 O O . PHE A 1 188 ? -3.374 0.527 11.528 1.00 92.00 188 PHE A O 1
ATOM 1570 N N . VAL A 1 189 ? -5.624 0.418 11.370 1.00 89.00 189 VAL A N 1
ATOM 1571 C CA . VAL A 1 189 ? -5.903 0.018 12.749 1.00 89.00 189 VAL A CA 1
ATOM 1572 C C . VAL A 1 189 ? -7.085 -0.933 12.709 1.00 89.00 189 VAL A C 1
ATOM 1574 O O . VAL A 1 189 ? -8.108 -0.628 12.099 1.00 89.00 189 VAL A O 1
ATOM 1577 N N . THR A 1 190 ? -6.963 -2.076 13.360 1.00 88.12 190 THR A N 1
ATOM 1578 C CA . THR A 1 190 ? -8.075 -2.989 13.579 1.00 88.12 190 THR A CA 1
ATOM 1579 C C . THR A 1 190 ? -8.012 -3.540 14.987 1.00 88.12 190 THR A C 1
ATOM 1581 O O . THR A 1 190 ? -6.930 -3.795 15.509 1.00 88.12 190 THR A O 1
ATOM 1584 N N . ALA A 1 191 ? -9.166 -3.731 15.606 1.00 82.50 191 ALA A N 1
ATOM 1585 C CA . ALA A 1 191 ? -9.264 -4.551 16.795 1.00 82.50 191 ALA A CA 1
ATOM 1586 C C . ALA A 1 191 ? -10.555 -5.352 16.749 1.00 82.50 191 ALA A C 1
ATOM 1588 O O . ALA A 1 191 ? -11.553 -4.914 16.173 1.00 82.50 191 ALA A O 1
ATOM 1589 N N . SER A 1 192 ? -10.537 -6.510 17.389 1.00 80.75 192 SER A N 1
ATOM 1590 C CA . SER A 1 192 ? -11.723 -7.332 17.581 1.00 80.75 192 SER A CA 1
ATOM 1591 C C . SER A 1 192 ? -11.667 -7.984 18.948 1.00 80.75 192 SER A C 1
ATOM 1593 O O . SER A 1 192 ? -10.602 -8.452 19.354 1.00 80.75 192 SER A O 1
ATOM 1595 N N . ASP A 1 193 ? -12.806 -8.059 19.621 1.00 74.38 193 ASP A N 1
ATOM 1596 C CA . ASP A 1 193 ? -12.938 -8.757 20.892 1.00 74.38 193 ASP A CA 1
ATOM 1597 C C . ASP A 1 193 ? -14.273 -9.507 20.969 1.00 74.38 193 ASP A C 1
ATOM 1599 O O . ASP A 1 193 ? -15.191 -9.294 20.171 1.00 74.38 193 ASP A O 1
ATOM 1603 N N . ILE A 1 194 ? -14.366 -10.421 21.928 1.00 73.88 194 ILE A N 1
ATOM 1604 C CA . ILE A 1 194 ? -15.553 -11.241 22.165 1.00 73.88 194 ILE A CA 1
ATOM 1605 C C . ILE A 1 194 ? -16.412 -10.635 23.273 1.00 73.88 194 ILE A C 1
ATOM 1607 O O . ILE A 1 194 ? -15.912 -10.104 24.265 1.00 73.88 194 ILE A O 1
ATOM 1611 N N . PHE A 1 195 ? -17.730 -10.765 23.152 1.00 65.25 195 PHE A N 1
ATOM 1612 C CA . PHE A 1 195 ? -18.615 -10.495 24.277 1.00 65.25 195 PHE A CA 1
ATOM 1613 C C . PHE A 1 195 ? -18.438 -11.606 25.313 1.00 65.25 195 PHE A C 1
ATOM 1615 O O . PHE A 1 195 ? -18.874 -12.736 25.086 1.00 65.25 195 PHE A O 1
ATOM 1622 N N . ASN A 1 196 ? -17.846 -11.299 26.472 1.00 57.56 196 ASN A N 1
ATOM 1623 C CA . ASN A 1 196 ? -17.807 -12.251 27.583 1.00 57.56 196 ASN A CA 1
ATOM 1624 C C . ASN A 1 196 ? -19.229 -12.553 28.064 1.00 57.56 196 ASN A C 1
ATOM 1626 O O . ASN A 1 196 ? -19.869 -11.783 28.789 1.00 57.56 196 ASN A O 1
ATOM 1630 N N . ARG A 1 197 ? -19.744 -13.702 27.630 1.00 53.22 197 ARG A N 1
ATOM 1631 C CA . ARG A 1 197 ? -21.009 -14.248 28.095 1.00 53.22 197 ARG A CA 1
ATOM 1632 C C . ARG A 1 197 ? -20.782 -15.072 29.330 1.00 53.22 197 ARG A C 1
ATOM 1634 O O . ARG A 1 197 ? -20.874 -16.289 29.305 1.00 53.22 197 ARG A O 1
ATOM 1641 N N . ASN A 1 198 ? -20.576 -14.377 30.428 1.00 50.75 198 ASN A N 1
ATOM 1642 C CA . ASN A 1 198 ? -20.671 -15.029 31.712 1.00 50.75 198 ASN A CA 1
ATOM 1643 C C . ASN A 1 198 ? -22.171 -15.252 31.961 1.00 50.75 198 ASN A C 1
ATOM 1645 O O . ASN A 1 198 ? -22.954 -14.284 31.982 1.00 50.75 198 ASN A O 1
ATOM 1649 N N . SER A 1 199 ? -22.582 -16.512 32.121 1.00 49.56 199 SER A N 1
ATOM 1650 C CA . SER A 1 199 ? -23.877 -16.851 32.718 1.00 49.56 199 SER A CA 1
ATOM 1651 C C . SER A 1 199 ? -24.026 -16.124 34.062 1.00 49.56 199 SER A C 1
ATOM 1653 O O . SER A 1 199 ? -23.038 -15.711 34.668 1.00 49.56 199 SER A O 1
ATOM 1655 N N . LEU A 1 200 ? -25.253 -15.947 34.570 1.00 50.69 200 LEU A N 1
ATOM 1656 C CA . LEU A 1 200 ? -25.467 -15.329 35.894 1.00 50.69 200 LEU A CA 1
ATOM 1657 C C . LEU A 1 200 ? -24.600 -15.972 36.998 1.00 50.69 200 LEU A C 1
ATOM 1659 O O . LEU A 1 200 ? -24.208 -15.279 37.931 1.00 50.69 200 LEU A O 1
ATOM 1663 N N . TYR A 1 201 ? -24.287 -17.264 36.856 1.00 45.31 201 TYR A N 1
ATOM 1664 C CA . TYR A 1 201 ? -23.423 -18.033 37.748 1.00 45.31 201 TYR A CA 1
ATOM 1665 C C . TYR A 1 201 ? -21.925 -17.743 37.524 1.00 45.31 201 TYR A C 1
ATOM 1667 O O . TYR A 1 201 ? -21.212 -17.449 38.477 1.00 45.31 201 TYR A O 1
ATOM 1675 N N . GLU A 1 202 ? -21.447 -17.716 36.277 1.00 45.16 202 GLU A N 1
ATOM 1676 C CA . GLU A 1 202 ? -20.044 -17.383 35.955 1.00 45.16 202 GLU A CA 1
ATOM 1677 C C . GLU A 1 202 ? -19.706 -15.915 36.258 1.00 45.16 202 GLU A C 1
ATOM 1679 O O . GLU A 1 202 ? -18.581 -15.612 36.638 1.00 45.16 202 GLU A O 1
ATOM 1684 N N . ARG A 1 203 ? -20.682 -14.991 36.202 1.00 48.72 203 ARG A N 1
ATOM 1685 C CA . ARG A 1 203 ? -20.498 -13.577 36.609 1.00 48.72 203 ARG A CA 1
ATOM 1686 C C . ARG A 1 203 ? -20.142 -13.417 38.086 1.00 48.72 203 ARG A C 1
ATOM 1688 O O . ARG A 1 203 ? -19.626 -12.372 38.466 1.00 48.72 203 ARG A O 1
ATOM 1695 N N . GLN A 1 204 ? -20.462 -14.412 38.912 1.00 46.69 204 GLN A N 1
ATOM 1696 C CA . GLN A 1 204 ? -20.161 -14.398 40.342 1.00 46.69 204 GLN A CA 1
ATOM 1697 C C . GLN A 1 204 ? -18.778 -14.982 40.664 1.00 46.69 204 GLN A C 1
ATOM 1699 O O . GLN A 1 204 ? -18.301 -14.775 41.777 1.00 46.69 204 GLN A O 1
ATOM 1704 N N . ILE A 1 205 ? -18.152 -15.711 39.731 1.00 46.75 205 ILE A N 1
ATOM 1705 C CA . ILE A 1 205 ? -16.977 -16.555 40.012 1.00 46.75 205 ILE A CA 1
ATOM 1706 C C . ILE A 1 205 ? -15.782 -16.190 39.120 1.00 46.75 205 ILE A C 1
ATOM 1708 O O . ILE A 1 205 ? -14.647 -16.214 39.591 1.00 46.75 205 ILE A O 1
ATOM 1712 N N . GLU A 1 206 ? -16.008 -15.811 37.861 1.00 44.41 206 GLU A N 1
ATOM 1713 C CA . GLU A 1 206 ? -14.935 -15.472 36.928 1.00 44.41 206 GLU A CA 1
ATOM 1714 C C . GLU A 1 206 ? -14.714 -13.961 36.857 1.00 44.41 206 GLU A C 1
ATOM 1716 O O . GLU A 1 206 ? -15.562 -13.195 36.390 1.00 44.41 206 GLU A O 1
ATOM 1721 N N . GLN A 1 207 ? -13.524 -13.537 37.286 1.00 49.66 207 GLN A N 1
ATOM 1722 C CA . GLN A 1 207 ? -12.954 -12.283 36.814 1.00 49.66 207 GLN A CA 1
ATOM 1723 C C . GLN A 1 207 ? -12.769 -12.414 35.302 1.00 49.66 207 GLN A C 1
ATOM 1725 O O . GLN A 1 207 ? -12.138 -13.356 34.825 1.00 49.66 207 GLN A O 1
ATOM 1730 N N . ILE A 1 208 ? -13.354 -11.481 34.552 1.00 53.09 208 ILE A N 1
ATOM 1731 C CA . ILE A 1 208 ? -13.072 -11.322 33.125 1.00 53.09 208 ILE A CA 1
ATOM 1732 C C . ILE A 1 208 ? -11.545 -11.267 32.969 1.00 53.09 208 ILE A C 1
ATOM 1734 O O . ILE A 1 208 ? -10.928 -10.467 33.673 1.00 53.09 208 ILE A O 1
ATOM 1738 N N . PRO A 1 209 ? -10.923 -12.102 32.112 1.00 54.62 209 PRO A N 1
ATOM 1739 C CA . PRO A 1 209 ? -9.481 -12.057 31.930 1.00 54.62 209 PRO A CA 1
ATOM 1740 C C . PRO A 1 209 ? -9.084 -10.653 31.478 1.00 54.62 209 PRO A C 1
ATOM 1742 O O . PRO A 1 209 ? -9.586 -10.168 30.462 1.00 54.62 209 PRO A O 1
ATOM 1745 N N . ASP A 1 210 ? -8.210 -10.010 32.251 1.00 56.75 210 ASP A N 1
ATOM 1746 C CA . ASP A 1 210 ? -7.669 -8.697 31.923 1.00 56.75 210 ASP A CA 1
ATOM 1747 C C . ASP A 1 210 ? -6.873 -8.809 30.624 1.00 56.75 210 ASP A C 1
ATOM 1749 O O . ASP A 1 210 ? -5.747 -9.304 30.602 1.00 56.75 210 ASP A O 1
ATOM 1753 N N . ARG A 1 211 ? -7.495 -8.372 29.526 1.00 57.97 211 ARG A N 1
ATOM 1754 C CA . ARG A 1 211 ? -6.836 -8.211 28.235 1.00 57.97 211 ARG A CA 1
ATOM 1755 C C . ARG A 1 211 ? -6.349 -6.783 28.103 1.00 57.97 211 ARG A C 1
ATOM 1757 O O . ARG A 1 211 ? -7.070 -5.820 28.367 1.00 57.97 211 ARG A O 1
ATOM 1764 N N . THR A 1 212 ? -5.113 -6.653 27.675 1.00 60.53 212 THR A N 1
ATOM 1765 C CA . THR A 1 212 ? -4.455 -5.383 27.402 1.00 60.53 212 THR A CA 1
ATOM 1766 C C . THR A 1 212 ? -4.695 -4.958 25.954 1.00 60.53 212 THR A C 1
ATOM 1768 O O . THR A 1 212 ? -4.832 -5.788 25.062 1.00 60.53 212 THR A O 1
ATOM 1771 N N . VAL A 1 213 ? -4.701 -3.648 25.683 1.00 60.66 213 VAL A N 1
ATOM 1772 C CA . VAL A 1 213 ? -5.012 -3.082 24.351 1.00 60.66 213 VAL A CA 1
ATOM 1773 C C . VAL A 1 213 ? -4.134 -3.651 23.223 1.00 60.66 213 VAL A C 1
ATOM 1775 O O . VAL A 1 213 ? -4.596 -3.797 22.093 1.00 60.66 213 VAL A O 1
ATOM 1778 N N . HIS A 1 214 ? -2.883 -4.015 23.512 1.00 63.25 214 HIS A N 1
ATOM 1779 C CA . HIS A 1 214 ? -1.969 -4.583 22.516 1.00 63.25 214 HIS A CA 1
ATOM 1780 C C . HIS A 1 214 ? -2.282 -6.044 22.146 1.00 63.25 214 HIS A C 1
ATOM 1782 O O . HIS A 1 214 ? -1.812 -6.516 21.118 1.00 63.25 214 HIS A O 1
ATOM 1788 N N . GLU A 1 215 ? -3.069 -6.771 22.948 1.00 65.19 215 GLU A N 1
ATOM 1789 C CA . GLU A 1 215 ? -3.454 -8.164 22.652 1.00 65.19 215 GLU A CA 1
ATOM 1790 C C . GLU A 1 215 ? -4.601 -8.259 21.639 1.00 65.19 215 GLU A C 1
ATOM 1792 O O . GLU A 1 215 ? -4.821 -9.299 21.021 1.00 65.19 215 GLU A O 1
ATOM 1797 N N . ILE A 1 216 ? -5.328 -7.161 21.466 1.00 72.50 216 ILE A N 1
ATOM 1798 C CA . ILE A 1 216 ? -6.581 -7.086 20.710 1.00 72.50 216 ILE A CA 1
ATOM 1799 C C . ILE A 1 216 ? -6.496 -6.106 19.538 1.00 72.50 216 ILE A C 1
ATOM 1801 O O . ILE A 1 216 ? -7.239 -6.261 18.572 1.00 72.50 216 ILE A O 1
ATOM 1805 N N . THR A 1 217 ? -5.583 -5.131 19.595 1.00 78.06 217 THR A N 1
ATOM 1806 C CA . THR A 1 217 ? -5.393 -4.116 18.554 1.00 78.06 217 THR A CA 1
ATOM 1807 C C . THR A 1 217 ? -4.193 -4.457 17.683 1.00 78.06 217 THR A C 1
ATOM 1809 O O . THR A 1 217 ? -3.089 -4.667 18.178 1.00 78.06 217 THR A O 1
ATOM 1812 N N . ARG A 1 218 ? -4.393 -4.426 16.367 1.00 86.69 218 ARG A N 1
ATOM 1813 C CA . ARG A 1 218 ? -3.346 -4.513 15.352 1.00 86.69 218 ARG A CA 1
ATOM 1814 C C . ARG A 1 218 ? -3.303 -3.226 14.560 1.00 86.69 218 ARG A C 1
ATOM 1816 O O . ARG A 1 218 ? -4.332 -2.724 14.113 1.00 86.69 218 ARG A O 1
ATOM 1823 N N . LEU A 1 219 ? -2.108 -2.693 14.370 1.00 88.50 219 LEU A N 1
ATOM 1824 C CA . LEU A 1 219 ? -1.907 -1.462 13.625 1.00 88.50 219 LEU A CA 1
ATOM 1825 C C . LEU A 1 219 ? -0.498 -1.416 13.035 1.00 88.50 219 LEU A C 1
ATOM 1827 O O . LEU A 1 219 ? 0.426 -2.061 13.537 1.00 88.50 219 LEU A O 1
ATOM 1831 N N . GLY A 1 220 ? -0.345 -0.695 11.930 1.00 89.50 220 GLY A N 1
ATOM 1832 C CA . GLY A 1 220 ? 0.901 -0.688 11.171 1.00 89.50 220 GLY A CA 1
ATOM 1833 C C . GLY A 1 220 ? 0.766 -0.036 9.799 1.00 89.50 220 GLY A C 1
ATOM 1834 O O . GLY A 1 220 ? -0.322 0.415 9.430 1.00 89.50 220 GLY A O 1
ATOM 1835 N N . PRO A 1 221 ? 1.860 -0.001 9.020 1.00 88.94 221 PRO A N 1
ATOM 1836 C CA . PRO A 1 221 ? 1.798 0.270 7.589 1.00 88.94 221 PRO A CA 1
ATOM 1837 C C . PRO A 1 221 ? 0.943 -0.786 6.901 1.00 88.94 221 PRO A C 1
ATOM 1839 O O . PRO A 1 221 ? 1.066 -1.972 7.200 1.00 88.94 221 PRO A O 1
ATOM 1842 N N . TYR A 1 222 ? 0.085 -0.365 5.979 1.00 87.81 222 TYR A N 1
ATOM 1843 C CA . TYR A 1 222 ? -0.819 -1.290 5.308 1.00 87.81 222 TYR A CA 1
ATOM 1844 C C . TYR A 1 222 ? -0.163 -1.891 4.054 1.00 87.81 222 TYR A C 1
ATOM 1846 O O . TYR A 1 222 ? 0.329 -1.167 3.183 1.00 87.81 222 TYR A O 1
ATOM 1854 N N . SER A 1 223 ? -0.136 -3.223 3.964 1.00 85.31 223 SER A N 1
ATOM 1855 C CA . SER A 1 223 ? 0.344 -3.973 2.796 1.00 85.31 223 SER A CA 1
ATOM 1856 C C . SER A 1 223 ? -0.564 -5.170 2.492 1.00 85.31 223 SER A C 1
ATOM 1858 O O . SER A 1 223 ? -1.557 -5.392 3.188 1.00 85.31 223 SER A O 1
ATOM 1860 N N . ALA A 1 224 ? -0.255 -5.947 1.448 1.00 83.69 224 ALA A N 1
ATOM 1861 C CA . ALA A 1 224 ? -1.043 -7.125 1.081 1.00 83.69 224 ALA A CA 1
ATOM 1862 C C . ALA A 1 224 ? -1.140 -8.151 2.225 1.00 83.69 224 ALA A C 1
ATOM 1864 O O . ALA A 1 224 ? -2.151 -8.843 2.343 1.00 83.69 224 ALA A O 1
ATOM 1865 N N . ALA A 1 225 ? -0.109 -8.246 3.073 1.00 81.50 225 ALA A N 1
ATOM 1866 C CA . ALA A 1 225 ? -0.106 -9.143 4.225 1.00 81.50 225 ALA A CA 1
ATOM 1867 C C . ALA A 1 225 ? -1.155 -8.736 5.275 1.00 81.50 225 ALA A C 1
ATOM 1869 O O . ALA A 1 225 ? -1.891 -9.586 5.780 1.00 81.50 225 ALA A O 1
ATOM 1870 N N . GLU A 1 226 ? -1.268 -7.439 5.561 1.00 82.50 226 GLU A N 1
ATOM 1871 C CA . GLU A 1 226 ? -2.170 -6.898 6.580 1.00 82.50 226 GLU A CA 1
ATOM 1872 C C . GLU A 1 226 ? -3.635 -6.887 6.133 1.00 82.50 226 GLU A C 1
ATOM 1874 O O . GLU A 1 226 ? -4.526 -6.899 6.980 1.00 82.50 226 GLU A O 1
ATOM 1879 N N . MET A 1 227 ? -3.907 -6.981 4.825 1.00 80.06 227 MET A N 1
ATOM 1880 C CA . MET A 1 227 ? -5.265 -7.204 4.307 1.00 80.06 227 MET A CA 1
ATOM 1881 C C . MET A 1 227 ? -5.924 -8.443 4.913 1.00 80.06 227 MET A C 1
ATOM 1883 O O . MET A 1 227 ? -7.135 -8.473 5.080 1.00 80.06 227 MET A O 1
ATOM 1887 N N . GLY A 1 228 ? -5.141 -9.470 5.263 1.00 77.25 228 GLY A N 1
ATOM 1888 C CA . GLY A 1 228 ? -5.672 -10.670 5.912 1.00 77.25 228 GLY A CA 1
ATOM 1889 C C . GLY A 1 228 ? -6.290 -10.401 7.289 1.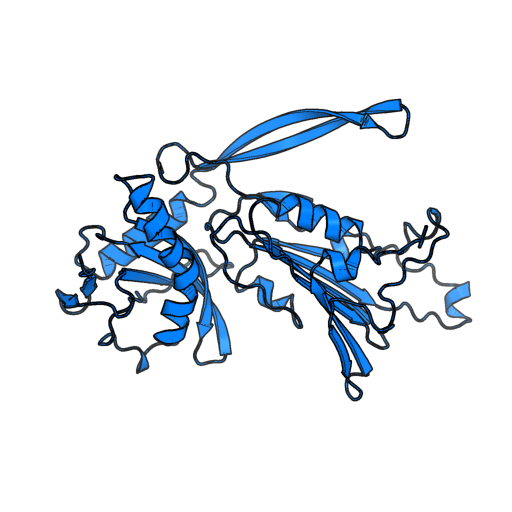00 77.25 228 GLY A C 1
ATOM 1890 O O . GLY A 1 228 ? -7.106 -11.200 7.751 1.00 77.25 228 GLY A O 1
ATOM 1891 N N . TYR A 1 229 ? -5.927 -9.289 7.936 1.00 79.12 229 TYR A N 1
ATOM 1892 C CA . TYR A 1 229 ? -6.485 -8.870 9.221 1.00 79.12 229 TYR A CA 1
ATOM 1893 C C . TYR A 1 229 ? -7.753 -8.024 9.083 1.00 79.12 229 TYR A C 1
ATOM 1895 O O . TYR A 1 229 ? -8.466 -7.880 10.069 1.00 79.12 229 TYR A O 1
ATOM 1903 N N . MET A 1 230 ? -8.048 -7.494 7.890 1.00 85.19 230 MET A N 1
ATOM 1904 C CA . MET A 1 230 ? -9.187 -6.606 7.645 1.00 85.19 230 MET A CA 1
ATOM 1905 C C . MET A 1 230 ? -10.167 -7.256 6.662 1.00 85.19 230 MET A C 1
ATOM 1907 O O . MET A 1 230 ? -9.880 -7.417 5.475 1.00 85.19 230 MET A O 1
ATOM 1911 N N . ARG A 1 231 ? -11.324 -7.689 7.162 1.00 83.06 231 ARG A N 1
ATOM 1912 C CA . ARG A 1 231 ? -12.313 -8.463 6.401 1.00 83.06 231 ARG A CA 1
ATOM 1913 C C . ARG A 1 231 ? -13.351 -7.586 5.716 1.00 83.06 231 ARG A C 1
ATOM 1915 O O . ARG A 1 231 ? -13.776 -7.910 4.608 1.00 83.06 231 ARG A O 1
ATOM 1922 N N . ASP A 1 232 ? -13.778 -6.513 6.370 1.00 85.69 232 ASP A N 1
ATOM 1923 C CA . ASP A 1 232 ? -14.888 -5.665 5.927 1.00 85.69 232 ASP A CA 1
ATOM 1924 C C . ASP A 1 232 ? -14.419 -4.355 5.277 1.00 85.69 232 ASP A C 1
ATOM 1926 O O . ASP A 1 232 ? -15.190 -3.699 4.564 1.00 85.69 232 ASP A O 1
ATOM 1930 N N . LEU A 1 233 ? -13.158 -3.976 5.493 1.00 88.56 233 LEU A N 1
ATOM 1931 C CA . LEU A 1 233 ? -12.534 -2.802 4.907 1.00 88.56 233 LEU A CA 1
ATOM 1932 C C . LEU A 1 233 ? -11.200 -3.151 4.250 1.00 88.56 233 LEU A C 1
ATOM 1934 O O . LEU A 1 233 ? -10.284 -3.670 4.871 1.00 88.56 233 LEU A O 1
ATOM 1938 N N . GLN A 1 234 ? -11.061 -2.775 2.983 1.00 89.31 234 GLN A N 1
ATOM 1939 C CA . GLN A 1 234 ? -9.780 -2.806 2.288 1.00 89.31 234 GLN A CA 1
ATOM 1940 C C . GLN A 1 234 ? -9.313 -1.375 2.079 1.00 89.31 234 GLN A C 1
ATOM 1942 O O . GLN A 1 234 ? -9.978 -0.614 1.368 1.00 89.31 234 GLN A O 1
ATOM 1947 N N . CYS A 1 235 ? -8.173 -1.007 2.667 1.00 89.38 235 CYS A N 1
ATOM 1948 C CA . CYS A 1 235 ? -7.629 0.322 2.420 1.00 89.38 235 CYS A CA 1
ATOM 1949 C C . CYS A 1 235 ? -7.258 0.480 0.945 1.00 89.38 235 CYS A C 1
ATOM 1951 O O . CYS A 1 235 ? -6.940 -0.489 0.251 1.00 89.38 235 CYS A O 1
ATOM 1953 N N . ARG A 1 236 ? -7.329 1.719 0.461 1.00 88.12 236 ARG A N 1
ATOM 1954 C CA . ARG A 1 236 ? -6.942 2.118 -0.894 1.00 88.12 236 ARG A CA 1
ATOM 1955 C C . ARG A 1 236 ? -5.457 2.441 -0.928 1.00 88.12 236 ARG A C 1
ATOM 1957 O O . ARG A 1 236 ? -4.870 2.790 0.084 1.00 88.12 236 ARG A O 1
ATOM 1964 N N . ILE A 1 237 ? -4.845 2.296 -2.094 1.00 86.31 237 ILE A N 1
ATOM 1965 C CA . ILE A 1 237 ? -3.462 2.728 -2.291 1.00 86.31 237 ILE A CA 1
ATOM 1966 C C . ILE A 1 237 ? -3.480 4.249 -2.355 1.00 86.31 237 ILE A C 1
ATOM 1968 O O . ILE A 1 237 ? -4.321 4.814 -3.060 1.00 86.31 237 ILE A O 1
ATOM 1972 N N . GLN A 1 238 ? -2.563 4.909 -1.652 1.00 82.12 238 GLN A N 1
ATOM 1973 C CA . GLN A 1 238 ? -2.499 6.364 -1.672 1.00 82.12 238 GLN A CA 1
ATOM 1974 C C . GLN A 1 238 ? -1.066 6.876 -1.561 1.00 82.12 238 GLN A C 1
ATOM 1976 O O . GLN A 1 238 ? -0.287 6.419 -0.729 1.00 82.12 238 GLN A O 1
ATOM 1981 N N . HIS A 1 239 ? -0.733 7.852 -2.407 1.00 77.62 239 HIS A N 1
ATOM 1982 C CA . HIS A 1 239 ? 0.566 8.526 -2.405 1.00 77.62 239 HIS A CA 1
ATOM 1983 C C . HIS A 1 239 ? 0.462 9.979 -1.909 1.00 77.62 239 HIS A C 1
ATOM 1985 O O . HIS A 1 239 ? 1.298 10.426 -1.126 1.00 77.62 239 HIS A O 1
ATOM 1991 N N . ASN A 1 240 ? -0.589 10.705 -2.294 1.00 73.56 240 ASN A N 1
ATOM 1992 C CA . ASN A 1 240 ? -0.757 12.109 -1.918 1.00 73.56 240 ASN A CA 1
ATOM 1993 C C . ASN A 1 240 ? -1.061 12.329 -0.417 1.00 73.56 240 ASN A C 1
ATOM 1995 O O . ASN A 1 240 ? -1.414 11.412 0.326 1.00 73.56 240 ASN A O 1
ATOM 1999 N N . SER A 1 241 ? -0.971 13.589 0.012 1.00 71.31 241 SER A N 1
ATOM 2000 C CA . SER A 1 241 ? -1.189 14.044 1.393 1.00 71.31 241 SER A CA 1
ATOM 2001 C C . SER A 1 241 ? -2.657 14.144 1.824 1.00 71.31 241 SER A C 1
ATOM 2003 O O . SER A 1 241 ? -2.939 14.538 2.956 1.00 71.31 241 SER A O 1
ATOM 2005 N N . ARG A 1 242 ? -3.614 13.819 0.946 1.00 77.06 242 ARG A N 1
ATOM 2006 C CA . ARG A 1 242 ? -5.036 14.073 1.200 1.00 77.06 242 ARG A CA 1
ATOM 2007 C C . ARG A 1 242 ? -5.572 13.193 2.328 1.00 77.06 242 ARG A C 1
ATOM 2009 O O . ARG A 1 242 ? -5.533 11.971 2.255 1.00 77.06 242 ARG A O 1
ATOM 2016 N N . GLU A 1 243 ? -6.186 13.815 3.319 1.00 76.50 243 GLU A N 1
ATOM 2017 C CA . GLU A 1 243 ? -6.904 13.091 4.364 1.00 76.50 243 GLU A CA 1
ATOM 2018 C C . GLU A 1 243 ? -8.240 12.560 3.827 1.00 76.50 243 GLU A C 1
ATOM 2020 O O . GLU A 1 243 ? -9.083 13.319 3.334 1.00 76.50 243 GLU A O 1
ATOM 2025 N N . ASP A 1 244 ? -8.434 11.243 3.905 1.00 82.75 244 ASP A N 1
ATOM 2026 C CA . ASP A 1 244 ? -9.698 10.586 3.552 1.00 82.75 244 ASP A CA 1
ATOM 2027 C C . ASP A 1 244 ? -9.900 9.296 4.361 1.00 82.75 244 ASP A C 1
ATOM 2029 O O . ASP A 1 244 ? -10.096 8.211 3.810 1.00 82.75 244 ASP A O 1
ATOM 2033 N N . ASN A 1 245 ? -9.785 9.430 5.686 1.00 88.38 245 ASN A N 1
ATOM 2034 C CA . ASN A 1 245 ? -9.860 8.329 6.646 1.00 88.38 245 ASN A CA 1
ATOM 2035 C C . ASN A 1 245 ? -11.226 7.638 6.600 1.00 88.38 245 ASN A C 1
ATOM 2037 O O . ASN A 1 245 ? -12.275 8.288 6.626 1.00 88.38 245 ASN A O 1
ATOM 2041 N N . GLU A 1 246 ? -11.210 6.311 6.581 1.00 89.81 246 GLU A N 1
ATOM 2042 C CA . GLU A 1 246 ? -12.408 5.478 6.492 1.00 89.81 246 GLU A CA 1
ATOM 2043 C C . GLU A 1 246 ? -12.367 4.416 7.582 1.00 89.81 246 GLU A C 1
ATOM 2045 O O . GLU A 1 246 ? -11.317 3.832 7.839 1.00 89.81 246 GLU A O 1
ATOM 2050 N N . CYS A 1 247 ? -13.514 4.161 8.201 1.00 87.81 247 CYS A N 1
ATOM 2051 C CA . CYS A 1 247 ? -13.671 3.131 9.211 1.00 87.81 247 CYS A CA 1
ATOM 2052 C C . CYS A 1 247 ? -14.894 2.268 8.924 1.00 87.81 247 CYS A C 1
ATOM 2054 O O . CYS A 1 247 ? -15.921 2.729 8.412 1.00 87.81 247 CYS A O 1
ATOM 2056 N N . VAL A 1 248 ? -14.779 1.011 9.323 1.00 88.69 248 VAL A N 1
ATOM 2057 C CA . VAL A 1 248 ? -15.871 0.070 9.479 1.00 88.69 248 VAL A CA 1
ATOM 2058 C C . VAL A 1 248 ? -15.899 -0.369 10.932 1.00 88.69 248 VAL A C 1
ATOM 2060 O O . VAL A 1 248 ? -14.892 -0.825 11.460 1.00 88.69 248 VAL A O 1
ATOM 2063 N N . VAL A 1 249 ? -17.054 -0.244 11.573 1.00 84.25 249 VAL A N 1
ATOM 2064 C CA . VAL A 1 249 ? -17.326 -0.833 12.887 1.00 84.25 249 VAL A CA 1
ATOM 2065 C C . VAL A 1 249 ? -18.372 -1.911 12.690 1.00 84.25 249 VAL A C 1
ATOM 2067 O O . VAL A 1 249 ? -19.364 -1.709 11.984 1.00 84.25 249 VAL A O 1
ATOM 2070 N N . TRP A 1 250 ? -18.156 -3.067 13.297 1.00 84.38 250 TRP A N 1
ATOM 2071 C CA . TRP A 1 250 ? -19.060 -4.193 13.174 1.00 84.38 250 TRP A CA 1
ATOM 2072 C C . TRP A 1 250 ? -19.292 -4.876 14.514 1.00 84.38 250 TRP A C 1
ATOM 2074 O O . TRP A 1 250 ? -18.480 -4.825 15.435 1.00 84.38 250 TRP A O 1
ATOM 2084 N N . MET A 1 251 ? -20.447 -5.519 14.617 1.00 81.25 251 MET A N 1
ATOM 2085 C CA . MET A 1 251 ? -20.867 -6.248 15.802 1.00 81.25 251 MET A CA 1
ATOM 2086 C C . MET A 1 251 ? -21.704 -7.442 15.369 1.00 81.25 251 MET A C 1
ATOM 2088 O O . MET A 1 251 ? -22.639 -7.300 14.579 1.00 81.25 251 MET A O 1
ATOM 2092 N N . THR A 1 252 ? -21.381 -8.614 15.891 1.00 80.69 252 THR A N 1
ATOM 2093 C CA . THR A 1 252 ? -22.205 -9.816 15.793 1.00 80.69 252 THR A CA 1
ATOM 2094 C C . THR A 1 252 ? -22.836 -10.104 17.154 1.00 80.69 252 THR A C 1
ATOM 2096 O O . THR A 1 252 ? -22.817 -9.279 18.067 1.00 80.69 252 THR A O 1
ATOM 2099 N N . TYR A 1 253 ? -23.432 -11.281 17.303 1.00 71.62 253 TYR A N 1
ATOM 2100 C CA . TYR A 1 253 ? -23.955 -11.725 18.585 1.00 71.62 253 TYR A CA 1
ATOM 2101 C C . TYR A 1 253 ? -22.831 -11.991 19.608 1.00 71.62 253 TYR A C 1
ATOM 2103 O O . TYR A 1 253 ? -23.022 -11.734 20.797 1.00 71.62 253 TYR A O 1
ATOM 2111 N N . ASP A 1 254 ? -21.675 -12.486 19.159 1.00 74.44 254 ASP A N 1
ATOM 2112 C CA . ASP A 1 254 ? -20.625 -13.038 20.028 1.00 74.44 254 ASP A CA 1
ATOM 2113 C C . ASP A 1 254 ? -19.321 -12.221 20.008 1.00 74.44 254 ASP A C 1
ATOM 2115 O O . ASP A 1 254 ? -18.508 -12.347 20.919 1.00 74.44 254 ASP A O 1
ATOM 2119 N N . GLU A 1 255 ? -19.140 -11.340 19.024 1.00 78.88 255 GLU A N 1
ATOM 2120 C CA . GLU A 1 255 ? -17.930 -10.533 18.840 1.00 78.88 255 GLU A CA 1
ATOM 2121 C C . GLU A 1 255 ? -18.250 -9.127 18.327 1.00 78.88 255 GLU A C 1
ATOM 2123 O O . GLU A 1 255 ? -19.296 -8.877 17.722 1.00 78.88 255 GLU A O 1
ATOM 2128 N N . TYR A 1 256 ? -17.321 -8.207 18.542 1.00 78.44 256 TYR A N 1
ATOM 2129 C CA . TYR A 1 256 ? -17.340 -6.872 17.965 1.00 78.44 256 TYR A CA 1
ATOM 2130 C C . TYR A 1 256 ? -15.939 -6.479 17.519 1.00 78.44 256 TYR A C 1
ATOM 2132 O O . TYR A 1 256 ? -14.939 -7.013 17.999 1.00 78.44 256 TYR A O 1
ATOM 2140 N N . GLY A 1 257 ? -15.862 -5.520 16.609 1.00 81.62 257 GLY A N 1
ATOM 2141 C CA . GLY A 1 257 ? -14.581 -5.039 16.140 1.00 81.62 257 GLY A CA 1
ATOM 2142 C C . GLY A 1 257 ? -14.692 -3.836 15.231 1.00 81.62 257 GLY A C 1
ATOM 2143 O O . GLY A 1 257 ? -15.776 -3.329 14.926 1.00 81.62 257 GLY A O 1
ATOM 2144 N N . TYR A 1 258 ? -13.529 -3.368 14.815 1.00 84.38 258 TYR A N 1
ATOM 2145 C CA . TYR A 1 258 ? -13.402 -2.274 13.879 1.00 84.38 258 TYR A CA 1
ATOM 2146 C C . TYR A 1 258 ? -12.192 -2.461 12.976 1.00 84.38 258 TYR A C 1
ATOM 2148 O O . TYR A 1 258 ? -11.219 -3.140 13.308 1.00 84.38 258 TYR A O 1
ATOM 2156 N N . GLU A 1 259 ? -12.266 -1.821 11.823 1.00 90.56 259 GLU A N 1
ATOM 2157 C CA . GLU A 1 259 ? -11.250 -1.812 10.787 1.00 90.56 259 GLU A CA 1
ATOM 2158 C C . GLU A 1 259 ? -11.203 -0.401 10.214 1.00 90.56 259 GLU A C 1
ATOM 2160 O O . GLU A 1 259 ? -12.206 0.105 9.718 1.00 90.56 259 GLU A O 1
ATOM 2165 N N . CYS A 1 260 ? -10.056 0.257 10.300 1.00 90.06 260 CYS A N 1
ATOM 2166 C CA . CYS A 1 260 ? -9.890 1.640 9.884 1.00 90.06 260 CYS A CA 1
ATOM 2167 C C . CYS A 1 260 ? -8.639 1.815 9.031 1.00 90.06 260 CYS A C 1
ATOM 2169 O O . CYS A 1 260 ? -7.598 1.206 9.282 1.00 90.06 260 CYS A O 1
ATOM 2171 N N . CYS A 1 261 ? -8.745 2.712 8.060 1.00 92.12 261 CYS A N 1
ATOM 2172 C CA . CYS A 1 261 ? -7.677 3.125 7.169 1.00 92.12 261 CYS A CA 1
ATOM 2173 C C . CYS A 1 261 ? -7.391 4.610 7.373 1.00 92.12 261 CYS A C 1
ATOM 2175 O O . CYS A 1 261 ? -8.282 5.448 7.210 1.00 92.12 261 CYS A O 1
ATOM 2177 N N . CYS A 1 262 ? -6.141 4.920 7.693 1.00 91.44 262 CYS A N 1
ATOM 2178 C CA . CYS A 1 262 ? -5.637 6.269 7.885 1.00 91.44 262 CYS A CA 1
ATOM 2179 C C . CYS A 1 262 ? -4.769 6.680 6.696 1.00 91.44 262 CYS A C 1
ATOM 2181 O O . CYS A 1 262 ? -3.845 5.950 6.327 1.00 91.44 262 CYS A O 1
ATOM 2183 N N . TYR A 1 263 ? -5.039 7.857 6.133 1.00 89.19 263 TYR A N 1
ATOM 2184 C CA . TYR A 1 263 ? -4.411 8.347 4.906 1.00 89.19 263 TYR A CA 1
ATOM 2185 C C . TYR A 1 263 ? -3.808 9.743 5.076 1.00 89.19 263 TYR A C 1
ATOM 2187 O O . TYR A 1 263 ? -4.280 10.549 5.879 1.00 89.19 263 TYR A O 1
ATOM 2195 N N . GLY A 1 264 ? -2.810 10.055 4.248 1.00 78.88 264 GLY A N 1
ATOM 2196 C CA . GLY A 1 264 ? -2.330 11.422 4.045 1.00 78.88 264 GLY A CA 1
ATOM 2197 C C . GLY A 1 264 ? -1.313 11.908 5.080 1.00 78.88 264 GLY A C 1
ATOM 2198 O O . GLY A 1 264 ? -0.397 11.183 5.466 1.00 78.88 264 GLY A O 1
ATOM 2199 N N . ASP A 1 265 ? -1.414 13.175 5.487 1.00 73.62 265 ASP A N 1
ATOM 2200 C CA . ASP A 1 265 ? -0.386 13.808 6.321 1.00 73.62 265 ASP A CA 1
ATOM 2201 C C . ASP A 1 265 ? -0.527 13.540 7.822 1.00 73.62 265 ASP A C 1
ATOM 2203 O O . ASP A 1 265 ? 0.490 13.521 8.521 1.00 73.62 265 ASP A O 1
ATOM 2207 N N . LEU A 1 266 ? -1.750 13.305 8.301 1.00 75.19 266 LEU A N 1
ATOM 2208 C CA . LEU A 1 266 ? -2.087 13.140 9.720 1.00 75.19 266 LEU A CA 1
ATOM 2209 C C . LEU A 1 266 ? -2.323 11.676 10.111 1.00 75.19 266 LEU A C 1
ATOM 2211 O O . LEU A 1 266 ? -3.130 11.376 10.992 1.00 75.19 266 LEU A O 1
ATOM 2215 N N . ILE A 1 267 ? -1.616 10.749 9.464 1.00 83.69 267 ILE A N 1
ATOM 2216 C CA . ILE A 1 267 ? -1.826 9.316 9.684 1.00 83.69 267 ILE A CA 1
ATOM 2217 C C . ILE A 1 267 ? -1.573 8.910 11.143 1.00 83.69 267 ILE A C 1
ATOM 2219 O O . ILE A 1 267 ? -2.400 8.207 11.720 1.00 83.69 267 ILE A O 1
ATOM 2223 N N . GLY A 1 268 ? -0.482 9.388 11.753 1.00 75.25 268 GLY A N 1
ATOM 2224 C CA . GLY A 1 268 ? -0.181 9.114 13.163 1.00 75.25 268 GLY A CA 1
ATOM 2225 C C . GLY A 1 268 ? -1.320 9.556 14.085 1.00 75.25 268 GLY A C 1
ATOM 2226 O O . GLY A 1 268 ? -1.837 8.749 14.850 1.00 75.25 268 GLY A O 1
ATOM 2227 N N . ASN A 1 269 ? -1.812 10.788 13.905 1.00 76.69 269 ASN A N 1
ATOM 2228 C CA . ASN A 1 269 ? -2.938 11.320 14.679 1.00 76.69 269 ASN A CA 1
ATOM 2229 C C . ASN A 1 269 ? -4.216 10.495 14.483 1.00 76.69 269 ASN A C 1
ATOM 2231 O O . ASN A 1 269 ? -4.970 10.298 15.431 1.00 76.69 269 ASN A O 1
ATOM 2235 N N . CYS A 1 270 ? -4.472 10.017 13.263 1.00 83.44 270 CYS A N 1
ATOM 2236 C CA . CYS A 1 270 ? -5.601 9.136 12.977 1.00 83.44 270 CYS A CA 1
ATOM 2237 C C . CYS A 1 270 ? -5.478 7.808 13.740 1.00 83.44 270 CYS A C 1
ATOM 2239 O O . CYS A 1 270 ? -6.422 7.425 14.430 1.00 83.44 270 CYS A O 1
ATOM 2241 N N . GLN A 1 271 ? -4.318 7.14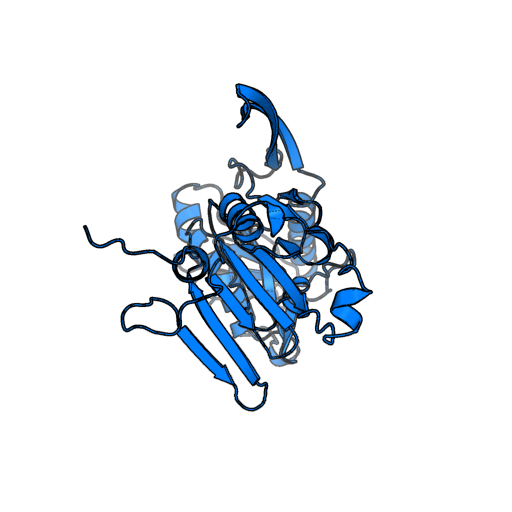1 13.697 1.00 84.56 271 GLN A N 1
ATOM 2242 C CA . GLN A 1 271 ? -4.121 5.880 14.420 1.00 84.56 271 GLN A CA 1
ATOM 2243 C C . GLN A 1 271 ? -4.199 6.065 15.941 1.00 84.56 271 GLN A C 1
ATOM 2245 O O . GLN A 1 271 ? -4.887 5.290 16.608 1.00 84.56 271 GLN A O 1
ATOM 2250 N N . ASP A 1 272 ? -3.560 7.110 16.477 1.00 76.50 272 ASP A N 1
ATOM 2251 C CA . ASP A 1 272 ? -3.616 7.461 17.902 1.00 76.50 272 ASP A CA 1
ATOM 2252 C C . ASP A 1 272 ? -5.063 7.692 18.339 1.00 76.50 272 ASP A C 1
ATOM 2254 O O . ASP A 1 272 ? -5.533 7.122 19.328 1.00 76.50 272 ASP A O 1
ATOM 2258 N N . ARG A 1 273 ? -5.816 8.454 17.544 1.00 73.75 273 ARG A N 1
ATOM 2259 C CA . ARG A 1 273 ? -7.218 8.747 17.817 1.00 73.75 273 ARG A CA 1
ATOM 2260 C C . ARG A 1 273 ? -8.083 7.500 17.787 1.00 73.75 273 ARG A C 1
ATOM 2262 O O . ARG A 1 273 ? -8.875 7.329 18.703 1.00 73.75 273 ARG A O 1
ATOM 2269 N N . ILE A 1 274 ? -7.955 6.634 16.783 1.00 74.69 274 ILE A N 1
ATOM 2270 C CA . ILE A 1 274 ? -8.744 5.393 16.707 1.00 74.69 274 ILE A CA 1
ATOM 2271 C C . ILE A 1 274 ? -8.423 4.501 17.906 1.00 74.69 274 ILE A C 1
ATOM 2273 O O . ILE A 1 274 ? -9.341 4.062 18.596 1.00 74.69 274 ILE A O 1
ATOM 2277 N N . SER A 1 275 ? -7.132 4.308 18.198 1.00 70.19 275 SER A N 1
ATOM 2278 C CA . SER A 1 275 ? -6.686 3.483 19.327 1.00 70.19 275 SER A CA 1
ATOM 2279 C C . SER A 1 275 ? -7.149 4.019 20.687 1.00 70.19 275 SER A C 1
ATOM 2281 O O . SER A 1 275 ? -7.359 3.234 21.603 1.00 70.19 275 SER A O 1
ATOM 2283 N N . SER A 1 276 ? -7.363 5.336 20.802 1.00 64.50 276 SER A N 1
ATOM 2284 C CA . SER A 1 276 ? -7.863 5.988 22.022 1.00 64.50 276 SER A CA 1
ATOM 2285 C C . SER A 1 276 ? -9.390 6.095 22.076 1.00 64.50 276 SER A C 1
ATOM 2287 O O . SER A 1 276 ? -9.959 6.213 23.156 1.00 64.50 276 SER A O 1
ATOM 2289 N N . SER A 1 277 ? -10.060 6.108 20.920 1.00 57.53 277 SER A N 1
ATOM 2290 C CA . SER A 1 277 ? -11.515 6.296 20.827 1.00 57.53 277 SER A CA 1
ATOM 2291 C C . SER A 1 277 ? -12.263 4.989 21.024 1.00 57.53 277 SER A C 1
ATOM 2293 O O . SER A 1 277 ? -13.383 4.989 21.520 1.00 57.53 277 SER A O 1
ATOM 2295 N N . VAL A 1 278 ? -11.678 3.860 20.628 1.00 55.41 278 VAL A N 1
ATOM 2296 C CA . VAL A 1 278 ? -12.342 2.574 20.808 1.00 55.41 278 VAL A CA 1
ATOM 2297 C C . VAL A 1 278 ? -11.890 1.958 22.126 1.00 55.41 278 VAL A C 1
ATOM 2299 O O . VAL A 1 278 ? -10.803 1.398 22.231 1.00 55.41 278 VAL A O 1
ATOM 2302 N N . LEU A 1 279 ? -12.755 2.070 23.134 1.00 50.84 279 LEU A N 1
ATOM 2303 C CA . LEU A 1 279 ? -12.615 1.379 24.411 1.00 50.84 279 LEU A CA 1
ATOM 2304 C C . LEU A 1 279 ? -12.691 -0.130 24.159 1.00 50.84 279 LEU A C 1
ATOM 2306 O O . LEU A 1 279 ? -13.762 -0.666 23.867 1.00 50.84 279 LEU A O 1
ATOM 2310 N N . VAL A 1 280 ? -11.562 -0.826 24.256 1.00 44.84 280 VAL A N 1
ATOM 2311 C CA . VAL A 1 280 ? -11.534 -2.287 24.191 1.00 44.84 280 VAL A CA 1
ATOM 2312 C C . VAL A 1 280 ? -10.768 -2.806 25.410 1.00 44.84 280 VAL A C 1
ATOM 2314 O O . VAL A 1 280 ? -9.599 -2.477 25.603 1.00 44.84 280 VAL A O 1
ATOM 2317 N N . GLY A 1 281 ? -11.462 -3.561 26.267 1.00 37.75 281 GLY A N 1
ATOM 2318 C CA . GLY A 1 281 ? -10.947 -4.078 27.541 1.00 37.75 281 GLY A CA 1
ATOM 2319 C C . GLY A 1 281 ? -11.632 -3.503 28.793 1.00 37.75 281 GLY A C 1
ATOM 2320 O O . GLY A 1 281 ? -12.188 -2.405 28.799 1.00 37.75 281 GLY A O 1
ATOM 2321 N N . THR A 1 282 ? -11.598 -4.270 29.886 1.00 38.56 282 THR A N 1
ATOM 2322 C CA . THR A 1 282 ? -12.249 -3.983 31.181 1.00 38.56 282 THR A CA 1
ATOM 2323 C C . THR A 1 282 ? -11.569 -2.893 32.008 1.00 38.56 282 THR A C 1
ATOM 2325 O O . THR A 1 282 ? -12.227 -2.262 32.837 1.00 38.56 282 THR A O 1
ATOM 2328 N N . GLY A 1 283 ? -10.280 -2.629 31.772 1.00 37.50 283 GLY A N 1
ATOM 2329 C CA . GLY A 1 283 ? -9.443 -1.755 32.606 1.00 37.50 283 GLY A CA 1
ATOM 2330 C C . GLY A 1 283 ? -9.864 -0.279 32.687 1.00 37.50 283 GLY A C 1
ATOM 2331 O O . GLY A 1 283 ? -9.349 0.438 33.538 1.00 37.50 283 GLY A O 1
ATOM 2332 N N . GLN A 1 284 ? -10.803 0.179 31.850 1.00 38.03 284 GLN A N 1
ATOM 2333 C CA . GLN A 1 284 ? -11.312 1.561 31.853 1.00 38.03 284 GLN A CA 1
ATOM 2334 C C . GLN A 1 284 ? -12.800 1.701 32.216 1.00 38.03 284 GLN A C 1
ATOM 2336 O O . GLN A 1 284 ? -13.272 2.823 32.404 1.00 38.03 284 GLN A O 1
ATOM 2341 N N . LEU A 1 285 ? -13.537 0.597 32.412 1.00 39.72 285 LEU A N 1
ATOM 2342 C CA . LEU A 1 285 ? -14.937 0.646 32.875 1.00 39.72 285 LEU A CA 1
ATOM 2343 C C . LEU A 1 285 ? -15.084 1.267 34.277 1.00 39.72 285 LEU A C 1
ATOM 2345 O O . LEU A 1 285 ? -16.184 1.629 34.679 1.00 39.72 285 LEU A O 1
ATOM 2349 N N . THR A 1 286 ? -13.989 1.414 35.025 1.00 38.56 286 THR A N 1
ATOM 2350 C CA . THR A 1 286 ? -13.973 2.060 36.343 1.00 38.56 286 THR A CA 1
ATOM 2351 C C . THR A 1 286 ? -13.799 3.579 36.288 1.00 38.56 286 THR A C 1
ATOM 2353 O O . THR A 1 286 ? -14.010 4.227 37.311 1.00 38.56 286 THR A O 1
ATOM 2356 N N . THR A 1 287 ? -13.424 4.172 35.145 1.00 38.78 287 THR A N 1
ATOM 2357 C CA . THR A 1 287 ? -13.044 5.600 35.083 1.00 38.78 287 THR A CA 1
ATOM 2358 C C . THR A 1 287 ? -14.099 6.511 34.453 1.00 38.78 287 THR A C 1
ATOM 2360 O O . THR A 1 287 ? -14.145 7.688 34.799 1.00 38.78 287 THR A O 1
ATOM 2363 N N . TYR A 1 288 ? -14.989 5.999 33.597 1.00 39.47 288 TYR A N 1
ATOM 2364 C CA . TYR A 1 288 ? -16.055 6.801 32.985 1.00 39.47 288 TYR A CA 1
ATOM 2365 C C . TYR A 1 288 ? -17.398 6.063 33.027 1.00 39.47 288 TYR A C 1
ATOM 2367 O O . TYR A 1 288 ? -17.608 5.078 32.330 1.00 39.47 288 TYR A O 1
ATOM 2375 N N . ASN A 1 289 ? -18.337 6.584 33.823 1.00 32.28 289 ASN A N 1
ATOM 2376 C CA . ASN A 1 289 ? -19.745 6.158 33.869 1.00 32.28 289 ASN A CA 1
ATOM 2377 C C . ASN A 1 289 ? -20.550 6.544 32.607 1.00 32.28 289 ASN A C 1
ATOM 2379 O O . ASN A 1 289 ? -21.771 6.388 32.584 1.00 32.28 289 ASN A O 1
ATOM 2383 N N . ASP A 1 290 ? -19.891 7.034 31.559 1.00 34.16 290 ASP A N 1
ATOM 2384 C CA . ASP A 1 290 ? -20.521 7.394 30.297 1.00 34.16 290 ASP A CA 1
ATOM 2385 C C . ASP A 1 290 ? -20.331 6.245 29.305 1.00 34.16 290 ASP A C 1
ATOM 2387 O O . ASP A 1 290 ? -19.262 6.046 28.731 1.00 34.16 290 ASP A O 1
ATOM 2391 N N . PHE A 1 291 ? -21.390 5.457 29.115 1.00 35.56 291 PHE A N 1
ATOM 2392 C CA . PHE A 1 291 ? -21.455 4.472 28.040 1.00 35.56 291 PHE A CA 1
ATOM 2393 C C . PHE A 1 291 ? -21.219 5.180 26.705 1.00 35.56 291 PHE A C 1
ATOM 2395 O O . PHE A 1 291 ? -22.069 5.950 26.261 1.00 35.56 291 PHE A O 1
ATOM 2402 N N . MET A 1 292 ? -20.095 4.900 26.045 1.00 36.75 292 MET A N 1
ATOM 2403 C CA . MET A 1 292 ? -19.859 5.358 24.682 1.00 36.75 292 MET A CA 1
ATOM 2404 C C . MET A 1 292 ? -20.745 4.526 23.737 1.00 36.75 292 MET A C 1
ATOM 2406 O O . MET A 1 292 ? -20.546 3.314 23.626 1.00 36.75 292 MET A O 1
ATOM 2410 N N . PRO A 1 293 ? -21.768 5.107 23.083 1.00 39.41 293 PRO A N 1
ATOM 2411 C CA . PRO A 1 293 ? -22.597 4.351 22.157 1.00 39.41 293 PRO A CA 1
ATOM 2412 C C . PRO A 1 293 ? -21.761 3.994 20.922 1.00 39.41 293 PRO A C 1
ATOM 2414 O O . PRO A 1 293 ? -21.416 4.875 20.140 1.00 39.41 293 PRO A O 1
ATOM 2417 N N . CYS A 1 294 ? -21.466 2.704 20.719 1.00 44.28 294 CYS A N 1
ATOM 2418 C CA . CYS A 1 294 ? -20.655 2.223 19.587 1.00 44.28 294 CYS A CA 1
ATOM 2419 C C . CYS A 1 294 ? -21.242 2.571 18.203 1.00 44.28 294 CYS A C 1
ATOM 2421 O O . CYS A 1 294 ? -20.529 2.495 17.210 1.00 44.28 294 CYS A O 1
ATOM 2423 N N . ALA A 1 295 ? -22.525 2.947 18.140 1.00 44.56 295 ALA A N 1
ATOM 2424 C CA . ALA A 1 295 ? -23.120 3.879 17.179 1.00 44.56 295 ALA A CA 1
ATOM 2425 C C . ALA A 1 295 ? -24.622 4.022 17.449 1.00 44.56 295 ALA A C 1
ATOM 2427 O O . ALA A 1 295 ? -25.259 3.141 18.030 1.00 44.56 295 ALA A O 1
ATOM 2428 N N . ILE A 1 296 ? -25.211 5.123 16.983 1.00 45.59 296 ILE A N 1
ATOM 2429 C CA . ILE A 1 296 ? -26.645 5.393 17.122 1.00 45.59 296 ILE A CA 1
ATOM 2430 C C . ILE A 1 296 ? -27.350 4.997 15.817 1.00 45.59 296 ILE A C 1
ATOM 2432 O O . ILE A 1 296 ? -27.095 5.621 14.791 1.00 45.59 296 ILE A O 1
ATOM 2436 N N . PRO A 1 297 ? -28.269 4.014 15.816 1.00 42.69 297 PRO A N 1
ATOM 2437 C CA . PRO A 1 297 ? -28.993 3.650 14.609 1.00 42.69 297 PRO A CA 1
ATOM 2438 C C . PRO A 1 297 ? -29.717 4.858 14.004 1.00 42.69 297 PRO A C 1
ATOM 2440 O O . PRO A 1 297 ? -30.373 5.636 14.700 1.00 42.69 297 PRO A O 1
ATOM 2443 N N . ASN A 1 298 ? -29.552 4.970 12.688 1.00 45.56 298 ASN A N 1
ATOM 2444 C CA . ASN A 1 298 ? -30.039 5.984 11.759 1.00 45.56 298 ASN A CA 1
ATOM 2445 C C . ASN A 1 298 ? -31.258 6.798 12.249 1.00 45.56 298 ASN A C 1
ATOM 2447 O O . ASN A 1 298 ? -32.412 6.410 12.059 1.00 45.56 298 ASN A O 1
ATOM 2451 N N . ARG A 1 299 ? -30.999 7.973 12.838 1.00 46.66 299 ARG A N 1
ATOM 2452 C CA . ARG A 1 299 ? -31.998 9.038 13.016 1.00 46.66 299 ARG A CA 1
ATOM 2453 C C . ARG A 1 299 ? -31.741 10.135 11.979 1.00 46.66 299 ARG A C 1
ATOM 2455 O O . ARG A 1 299 ? -31.159 11.161 12.303 1.00 46.66 299 ARG A O 1
ATOM 2462 N N . ASN A 1 300 ? -32.148 9.892 10.732 1.00 47.00 300 ASN A N 1
ATOM 2463 C CA . ASN A 1 300 ? -32.341 10.853 9.627 1.00 47.00 300 ASN A CA 1
ATOM 2464 C C . ASN A 1 300 ? -31.217 11.864 9.285 1.00 47.00 300 ASN A C 1
ATOM 2466 O O . ASN A 1 300 ? -31.461 12.746 8.468 1.00 47.00 300 ASN A O 1
ATOM 2470 N N . ASN A 1 301 ? -30.009 11.781 9.856 1.00 55.41 301 ASN A N 1
ATOM 2471 C CA . ASN A 1 301 ? -28.960 12.791 9.632 1.00 55.41 301 ASN A CA 1
ATOM 2472 C C . ASN A 1 301 ? -27.513 12.276 9.794 1.00 55.41 301 ASN A C 1
ATOM 2474 O O . ASN A 1 301 ? -26.592 13.065 10.011 1.00 55.41 301 ASN A O 1
ATOM 2478 N N . THR A 1 302 ? -27.292 10.963 9.720 1.00 59.34 302 THR A N 1
ATOM 2479 C CA . THR A 1 302 ? -25.954 10.360 9.844 1.00 59.34 302 THR A CA 1
ATOM 2480 C C . THR A 1 302 ? -25.253 10.288 8.485 1.00 59.34 302 THR A C 1
ATOM 2482 O O . THR A 1 302 ? -25.879 9.978 7.476 1.00 59.34 302 THR A O 1
ATOM 2485 N N . ARG A 1 303 ? -23.942 10.564 8.450 1.00 75.75 303 ARG A N 1
ATOM 2486 C CA . ARG A 1 303 ? -23.105 10.533 7.230 1.00 75.75 303 ARG A CA 1
ATOM 2487 C C . ARG A 1 303 ? -22.445 9.173 6.953 1.00 75.75 303 ARG A C 1
ATOM 2489 O O . ARG A 1 303 ? -21.665 9.052 6.015 1.00 75.75 303 ARG A O 1
ATOM 2496 N N . TYR A 1 304 ? -22.766 8.157 7.749 1.00 73.56 304 TYR A N 1
ATOM 2497 C CA . TYR A 1 304 ? -22.301 6.782 7.578 1.00 73.56 304 TYR A CA 1
ATOM 2498 C C . TYR A 1 304 ? -23.443 5.858 7.144 1.00 73.56 304 TYR A C 1
ATOM 2500 O O . TYR A 1 304 ? -24.625 6.126 7.369 1.00 73.56 304 TYR A O 1
ATOM 2508 N N . THR A 1 305 ? -23.065 4.749 6.520 1.00 81.06 305 THR A N 1
ATOM 2509 C CA . THR A 1 305 ? -23.964 3.678 6.089 1.00 81.06 305 THR A CA 1
ATOM 2510 C C . THR A 1 305 ? -24.150 2.653 7.203 1.00 81.06 305 THR A C 1
ATOM 2512 O O . THR A 1 305 ? -23.219 2.375 7.955 1.00 81.06 305 THR A O 1
ATOM 2515 N N . TYR A 1 306 ? -25.361 2.103 7.309 1.00 81.88 306 TYR A N 1
ATOM 2516 C CA . TYR A 1 306 ? -25.729 1.038 8.241 1.00 81.88 306 TYR A CA 1
ATOM 2517 C C . TYR A 1 306 ? -26.234 -0.164 7.449 1.00 81.88 306 TYR A C 1
ATOM 2519 O O . TYR A 1 306 ? -27.066 -0.006 6.552 1.00 81.88 306 TYR A O 1
ATOM 2527 N N . MET A 1 307 ? -25.775 -1.357 7.812 1.00 83.12 307 MET A N 1
ATOM 2528 C CA . MET A 1 307 ? -26.220 -2.614 7.226 1.00 83.12 307 MET A CA 1
ATOM 2529 C C . MET A 1 307 ? -26.452 -3.650 8.323 1.00 83.12 307 MET A C 1
ATOM 2531 O O . MET A 1 307 ? -25.661 -3.760 9.258 1.00 83.12 307 MET A O 1
ATOM 2535 N N . TYR A 1 308 ? -27.535 -4.417 8.193 1.00 81.44 308 TYR A N 1
ATOM 2536 C CA . TYR A 1 308 ? -27.794 -5.586 9.025 1.00 81.44 308 TYR A CA 1
ATOM 2537 C C . TYR A 1 308 ? -27.879 -6.835 8.153 1.00 81.44 308 TYR A C 1
ATOM 2539 O O . TYR A 1 308 ? -28.785 -6.961 7.327 1.00 81.44 308 TYR A O 1
ATOM 2547 N N . ASP A 1 309 ? -26.940 -7.750 8.360 1.00 82.38 309 ASP A N 1
ATOM 2548 C CA . ASP A 1 309 ? -26.934 -9.081 7.774 1.00 82.38 309 ASP A CA 1
ATOM 2549 C C . ASP A 1 309 ? -27.677 -10.042 8.711 1.00 82.38 309 ASP A C 1
ATOM 2551 O O . ASP A 1 309 ? -27.264 -10.287 9.849 1.00 82.38 309 ASP A O 1
ATOM 2555 N N . ARG A 1 310 ? -28.804 -10.577 8.230 1.00 78.94 310 ARG A N 1
ATOM 2556 C CA . ARG A 1 310 ? -29.645 -11.507 8.995 1.00 78.94 310 ARG A CA 1
ATOM 2557 C C . ARG A 1 310 ? -29.014 -12.886 9.151 1.00 78.94 310 ARG A C 1
ATOM 2559 O O . ARG A 1 310 ? -29.247 -13.520 10.179 1.00 78.94 310 ARG A O 1
ATOM 2566 N N . GLU A 1 311 ? -28.264 -13.353 8.158 1.00 85.12 311 GLU A N 1
ATOM 2567 C CA . GLU A 1 311 ? -27.650 -14.684 8.168 1.00 85.12 311 GLU A CA 1
ATOM 2568 C C . GLU A 1 311 ? -26.448 -14.696 9.107 1.00 85.12 311 GLU A C 1
ATOM 2570 O O . GLU A 1 311 ? -26.368 -15.535 10.005 1.00 85.12 311 GLU A O 1
ATOM 2575 N N . ALA A 1 312 ? -25.576 -13.695 8.978 1.00 80.50 312 ALA A N 1
ATOM 2576 C CA . ALA A 1 312 ? -24.423 -13.522 9.858 1.00 80.50 312 ALA A CA 1
ATOM 2577 C C . ALA A 1 312 ? -24.788 -12.924 11.231 1.00 80.50 312 ALA A C 1
ATOM 2579 O O . ALA A 1 312 ? -23.927 -12.816 12.103 1.00 80.50 312 ALA A O 1
ATOM 2580 N N . LYS A 1 313 ? -26.049 -12.499 11.427 1.00 82.25 313 LYS A N 1
ATOM 2581 C CA . LYS A 1 313 ? -26.515 -11.726 12.596 1.00 82.25 313 LYS A CA 1
ATOM 2582 C C . LYS A 1 313 ? -25.575 -10.558 12.912 1.00 82.25 313 LYS A C 1
ATOM 2584 O O . LYS A 1 313 ? -25.254 -10.299 14.072 1.00 82.25 313 LYS A O 1
ATOM 2589 N N . LYS A 1 314 ? -25.125 -9.875 11.862 1.00 83.75 314 LYS A N 1
ATOM 2590 C CA . LYS A 1 314 ? -24.053 -8.886 11.912 1.00 83.75 314 LYS A CA 1
ATOM 2591 C C . LYS A 1 314 ? -24.595 -7.505 11.596 1.00 83.75 314 LYS A C 1
ATOM 2593 O O . LYS A 1 314 ? -25.296 -7.310 10.607 1.00 83.75 314 LYS A O 1
ATOM 2598 N N . VAL A 1 315 ? -24.256 -6.543 12.437 1.00 82.62 315 VAL A N 1
ATOM 2599 C CA . VAL A 1 315 ? -24.442 -5.118 12.183 1.00 82.62 315 VAL A CA 1
ATOM 2600 C C . VAL A 1 315 ? -23.117 -4.547 11.700 1.00 82.62 315 VAL A C 1
ATOM 2602 O O . VAL A 1 315 ? -22.080 -4.809 12.305 1.00 82.62 315 VAL A O 1
ATOM 2605 N N . THR A 1 316 ? -23.159 -3.740 10.645 1.00 84.38 316 THR A N 1
ATOM 2606 C CA . THR A 1 316 ? -21.990 -3.053 10.091 1.00 84.38 316 THR A CA 1
ATOM 2607 C C . THR A 1 316 ? -22.297 -1.579 9.875 1.00 84.38 316 THR A C 1
ATOM 2609 O O . THR A 1 316 ? -23.367 -1.210 9.387 1.00 84.38 316 THR A O 1
ATOM 2612 N N . LEU A 1 317 ? -21.332 -0.741 10.234 1.00 83.69 317 LEU A N 1
ATOM 2613 C CA . LEU A 1 317 ? -21.366 0.708 10.120 1.00 83.69 317 LEU A CA 1
ATOM 2614 C C . LEU A 1 317 ? -20.131 1.144 9.350 1.00 83.69 317 LEU A C 1
ATOM 2616 O O . LEU A 1 317 ? -19.023 0.810 9.756 1.00 83.69 317 LEU A O 1
ATOM 2620 N N . ARG A 1 318 ? -20.306 1.869 8.247 1.00 86.94 318 ARG A N 1
ATOM 2621 C CA . ARG A 1 318 ? -19.193 2.249 7.366 1.00 86.94 318 ARG A CA 1
ATOM 2622 C C . ARG A 1 318 ? -19.283 3.699 6.925 1.00 86.94 318 ARG A C 1
ATOM 2624 O O . ARG A 1 318 ? -20.344 4.147 6.485 1.00 86.94 318 ARG A O 1
ATOM 2631 N N . GLY A 1 319 ? -18.171 4.420 7.000 1.00 84.75 319 GLY A N 1
ATOM 2632 C CA . GLY A 1 319 ? -18.119 5.851 6.729 1.00 84.75 319 GLY A CA 1
ATOM 2633 C C . GLY A 1 319 ? -16.790 6.473 7.138 1.00 84.75 319 GLY A C 1
ATOM 2634 O O . GLY A 1 319 ? -15.814 5.771 7.405 1.00 84.75 319 GLY A O 1
ATOM 2635 N N . LYS A 1 320 ? -16.756 7.807 7.185 1.00 84.12 320 LYS A N 1
ATOM 2636 C CA . LYS A 1 320 ? -15.577 8.532 7.660 1.00 84.12 320 LYS A CA 1
ATOM 2637 C C . LYS A 1 320 ? -15.333 8.264 9.137 1.00 84.12 320 LYS A C 1
ATOM 2639 O O . LYS A 1 320 ? -16.285 8.119 9.906 1.00 84.12 320 LYS A O 1
ATOM 2644 N N . MET A 1 321 ? -14.060 8.245 9.519 1.00 79.00 321 MET A N 1
ATOM 2645 C CA . MET A 1 321 ? -13.641 8.032 10.903 1.00 79.00 321 MET A CA 1
ATOM 2646 C C . MET A 1 321 ? -14.359 8.989 11.866 1.00 79.00 321 MET A C 1
ATOM 2648 O O . MET A 1 321 ? -14.897 8.545 12.874 1.00 79.00 321 MET A O 1
ATOM 2652 N N . GLU A 1 322 ? -14.431 10.280 11.533 1.00 75.44 322 GLU A N 1
ATOM 2653 C CA . GLU A 1 322 ? -15.058 11.303 12.382 1.00 75.44 322 GLU A CA 1
ATOM 2654 C C . GLU A 1 322 ? -16.563 11.062 12.543 1.00 75.44 322 GLU A C 1
ATOM 2656 O O . GLU A 1 322 ? -17.132 11.261 13.610 1.00 75.44 322 GLU A O 1
ATOM 2661 N N . ASP A 1 323 ? -17.230 10.601 11.486 1.00 73.75 323 ASP A N 1
ATOM 2662 C CA . ASP A 1 323 ? -18.674 10.379 11.513 1.00 73.75 323 ASP A CA 1
ATOM 2663 C C . ASP A 1 323 ? -19.057 9.133 12.331 1.00 73.75 323 ASP A C 1
ATOM 2665 O O . ASP A 1 323 ? -20.169 9.074 12.861 1.00 73.75 323 ASP A O 1
ATOM 2669 N N . ILE A 1 324 ? -18.154 8.151 12.431 1.00 70.75 324 ILE A N 1
ATOM 2670 C CA . ILE A 1 324 ? -18.369 6.905 13.178 1.00 70.75 324 ILE A CA 1
ATOM 2671 C C . ILE A 1 324 ? -17.905 7.030 14.631 1.00 70.75 324 ILE A C 1
ATOM 2673 O O . ILE A 1 324 ? -18.645 6.634 15.529 1.00 70.75 324 ILE A O 1
ATOM 2677 N N . LEU A 1 325 ? -16.707 7.571 14.870 1.00 66.44 325 LEU A N 1
ATOM 2678 C CA . LEU A 1 325 ? -16.082 7.574 16.196 1.00 66.44 325 LEU A CA 1
ATOM 2679 C C . LEU A 1 325 ? -16.476 8.782 17.055 1.00 66.44 325 LEU A C 1
ATOM 2681 O O . LEU A 1 325 ? -16.522 8.650 18.273 1.00 66.44 325 LEU A O 1
ATOM 2685 N N . ASP A 1 326 ? -16.811 9.935 16.460 1.00 59.56 326 ASP A N 1
ATOM 2686 C CA . ASP A 1 326 ? -17.044 11.158 17.251 1.00 59.56 326 ASP A CA 1
ATOM 2687 C C . ASP A 1 326 ? -18.461 11.300 17.781 1.00 59.56 326 ASP A C 1
ATOM 2689 O O . ASP A 1 326 ? -18.733 12.285 18.469 1.00 59.56 326 ASP A O 1
ATOM 2693 N N . GLY A 1 327 ? -19.366 10.380 17.416 1.00 48.72 327 GLY A N 1
ATOM 2694 C CA . GLY A 1 327 ? -20.751 10.331 17.881 1.00 48.72 327 GLY A CA 1
ATOM 2695 C C . GLY A 1 327 ? -21.315 11.714 18.195 1.00 48.72 327 GLY A C 1
ATOM 2696 O O . GLY A 1 327 ? -21.637 11.969 19.350 1.00 48.72 327 GLY A O 1
ATOM 2697 N N . LYS A 1 328 ? -21.332 12.646 17.220 1.00 38.47 328 LYS A N 1
ATOM 2698 C CA . LYS A 1 328 ? -21.633 14.060 17.498 1.00 38.47 328 LYS A CA 1
ATOM 2699 C C . LYS A 1 328 ? -22.931 14.176 18.295 1.00 38.47 328 LYS A C 1
ATOM 2701 O O . LYS A 1 328 ? -24.026 14.117 17.729 1.00 38.47 328 LYS A O 1
ATOM 2706 N N . HIS A 1 329 ? -22.808 14.458 19.589 1.00 34.53 329 HIS A N 1
ATOM 2707 C CA . HIS A 1 329 ? -23.847 15.140 20.333 1.00 34.53 329 HIS A CA 1
ATOM 2708 C C . HIS A 1 329 ? -23.971 16.528 19.708 1.00 34.53 329 HIS A C 1
ATOM 2710 O O . HIS A 1 329 ? -23.253 17.463 20.048 1.00 34.53 329 HIS A O 1
ATOM 2716 N N . VAL A 1 330 ? -24.885 16.665 18.747 1.00 29.94 330 VAL A N 1
ATOM 2717 C CA . VAL A 1 330 ? -25.433 17.972 18.395 1.00 29.94 330 VAL A CA 1
ATOM 2718 C C . VAL A 1 330 ? -26.264 18.403 19.599 1.00 29.94 330 VAL A C 1
ATOM 2720 O O . VAL A 1 330 ? -27.473 18.180 19.656 1.00 29.94 330 VAL A O 1
ATOM 2723 N N . THR A 1 331 ? -25.614 18.991 20.599 1.00 28.78 331 THR A N 1
ATOM 2724 C CA . THR A 1 331 ? -26.287 19.870 21.547 1.00 28.78 331 THR A CA 1
ATOM 2725 C C . THR A 1 331 ? -26.788 21.050 20.730 1.00 28.78 331 THR A C 1
ATOM 2727 O O . THR A 1 331 ? -26.044 21.962 20.371 1.00 28.78 331 THR A O 1
ATOM 2730 N N . LYS A 1 332 ? -28.066 20.983 20.346 1.00 28.17 332 LYS A N 1
ATOM 2731 C CA . LYS A 1 332 ? -28.795 22.158 19.877 1.00 28.17 332 LYS A CA 1
ATOM 2732 C C . LYS A 1 332 ? -28.655 23.221 20.970 1.00 28.17 332 LYS A C 1
ATOM 2734 O O . LYS A 1 332 ? -29.048 22.961 22.105 1.00 28.17 332 LYS A O 1
ATOM 2739 N N . LYS A 1 333 ? -28.028 24.347 20.625 1.00 31.05 333 LYS A N 1
ATOM 2740 C CA . LYS A 1 333 ? -28.137 25.580 21.406 1.00 31.05 333 LYS A CA 1
ATOM 2741 C C . LYS A 1 333 ? -29.567 26.093 21.367 1.00 31.05 333 LYS A C 1
ATOM 2743 O O . LYS A 1 333 ? -30.206 25.922 20.300 1.00 31.05 3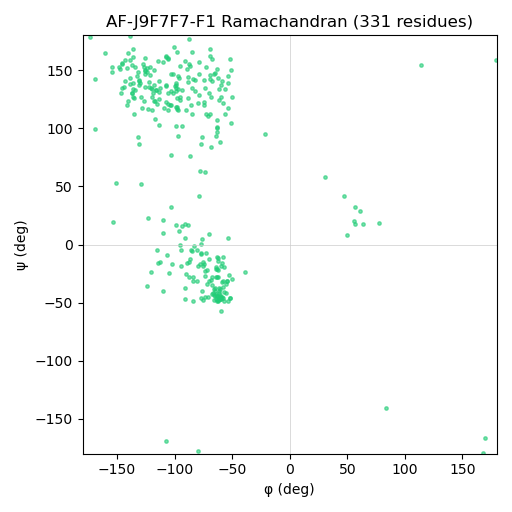33 LYS A O 1
#

Solvent-accessible surface area (backbone atoms only — not comparable to full-atom values): 19395 Å² total; per-residue (Å²): 131,84,36,76,34,75,41,42,87,84,68,45,78,45,72,33,90,86,52,45,37,43,43,33,35,39,41,46,95,94,41,104,50,64,57,95,55,80,47,53,65,52,91,84,48,72,41,91,81,48,59,45,47,68,67,44,53,51,60,49,48,39,50,57,47,66,47,46,64,58,44,35,70,78,35,84,86,48,36,62,49,68,34,41,42,49,36,58,29,80,83,78,44,62,42,33,33,41,37,35,35,26,60,71,62,81,98,66,71,38,58,67,54,50,53,50,51,53,51,50,54,54,50,50,46,33,83,85,31,60,45,79,46,79,44,82,43,79,42,81,35,99,82,81,45,78,41,76,48,76,47,80,47,39,35,56,50,87,90,44,79,94,41,86,55,74,50,58,45,22,43,32,53,84,70,44,80,42,70,47,52,37,54,36,37,32,27,36,39,32,34,54,51,67,61,84,78,56,51,86,68,43,61,76,72,53,77,76,79,89,54,54,60,61,82,42,36,46,36,23,69,61,44,36,74,55,47,79,77,33,89,91,46,78,75,74,84,37,47,60,61,61,76,70,39,37,30,34,42,40,36,43,86,56,36,37,36,38,29,33,32,22,27,24,76,55,24,45,60,45,48,53,46,52,66,70,67,55,86,64,58,70,90,53,68,84,78,50,96,66,82,77,70,91,64,80,81,85,73,94,75,67,84,48,49,78,47,74,41,77,88,73,49,28,40,38,37,42,33,39,42,67,67,57,74,56,61,78,78,76,73,79,125

Secondary structure (DSSP, 8-state):
----EE-TTT--EE--TTSSEEEEEEE-TTSS-B-SPPEE--TTS-GGGSSS-HHHHHHHHHHHHHHHHHHHHH-TT--EEEEEEEEE-TTS-EEEEEEEEESSPP---SHHHHHHHHHHHHHHHTGGGEEEEEEEEEEE-TTSSEEEEEEEEEEE-TT-GGG-SPPPEEE-TTS-EEE-TTS--EEEEEEEEE-----TTGGGT-PPP---HHHHEEEEE--TTGGGG-SS--PPP--S-----EEEEEE-SSEEEEEEEEESTTHHHHHHHHHHHS--SGGGTTT------S-----S--SSEEEEETTTTEEEEEEEHHHHHS-------

Sequence (333 aa):
MPAQCYNPIDGTMYKPEHNYCIYGIKYYHNKTGFDNVLYFNDQNYPWHQQDITHKEFEKAAQPLCDDLGIYAQLNSQYNTLYYAAWIMTTKNTYNDIFLLCCKPCPVVKTVAQWRIILKLQFLIRRQHSLIKNYVLHEVPDYSNGIQTYIDETYYITNRMPEINASMKTCNAENFKRVPITTNNNVCFVTASDIFNRNSLYERQIEQIPDRTVHEITRLGPYSAAEMGYMRDLQCRIQHNSREDNECVVWMTYDEYGYECCCYGDLIGNCQDRISSSVLVGTGQLTTYNDFMPCAIPNRNNTRYTYMYDREAKKVTLRGKMEDILDGKHVTKK

Mean predicted aligned error: 11.08 Å

Foldseek 3Di:
DAEWDADQVVGDIDGAPVRKKKWKWFDDPPDRDIDLDIDILDPPPPQVVDQAHSVQRCQFCVQVQVCLVVCCVVPVPDFKDKFKAWTQTPVRAITIMIMMIGDHDDPDRHSVRSVVVSSVLLVLLPDPFKDKDWDWDWDQDPVRDTDIDIDIWIFGHPPDVSTPDIFAWKQFLVRDTDGRSGLQFKKKKKFKDWDPPQDPVSVVPDDDPFDDLSVTMGMGHDHSVCVVVPDPDDDRGHRAQDWDKKKKWKDAPTMTMMMIMTGHDCRHVLNVCVSVLDDDGDPCVVPDPDPDPQADPDPPDQQWDWDADPVRNMIMIIDHPCRRRVRDPPPPD

pLDDT: mean 75.97, std 16.81, range [28.17, 96.75]